Protein AF-A0A257TFW8-F1 (afdb_monomer_lite)

Secondary structure (DSSP, 8-state):
-HHHHTT---SEEEE--TT-EESS---HHHHHHHHHHHHHHT-SEEESS-TTPPSEE-TT-SSEEE--TT-TTSS--SSEEEEHHHHHHH--TT--HHHHHHHHHHHGGG--S-EEEE---TT-TT--S-SS-EE--SEETTEE-TTHHHHHHHTT-----TTSPBPPHHHHHHHHHHH-TTS-HHHHHHHHHHHHHHTT--

Structure (mmCIF, N/CA/C/O backbone):
data_AF-A0A257TFW8-F1
#
_entry.id   AF-A0A257TFW8-F1
#
loop_
_atom_site.group_PDB
_atom_site.id
_atom_site.type_symbol
_atom_site.label_atom_id
_atom_site.label_alt_id
_atom_site.label_comp_id
_atom_site.label_asym_id
_atom_site.label_entity_id
_atom_site.label_seq_id
_atom_site.pdbx_PDB_ins_code
_atom_site.Cartn_x
_atom_site.Cartn_y
_atom_site.Cartn_z
_atom_site.occupancy
_atom_site.B_iso_or_equiv
_atom_site.auth_seq_id
_atom_site.auth_comp_id
_atom_site.auth_asym_id
_atom_site.auth_atom_id
_atom_site.pdbx_PDB_model_num
ATOM 1 N N . MET A 1 1 ? -1.429 14.265 -3.301 1.00 86.12 1 MET A N 1
ATOM 2 C CA . MET A 1 1 ? -2.485 13.413 -2.705 1.00 86.12 1 MET A CA 1
ATOM 3 C C . MET A 1 1 ? -3.633 14.241 -2.134 1.00 86.12 1 MET A C 1
ATOM 5 O O . MET A 1 1 ? -4.723 14.109 -2.664 1.00 86.12 1 MET A O 1
ATOM 9 N N . LEU A 1 2 ? -3.415 15.148 -1.168 1.00 89.19 2 LEU A N 1
ATOM 10 C CA . LEU A 1 2 ? -4.492 15.968 -0.564 1.00 89.19 2 LEU A CA 1
ATOM 11 C C . LEU A 1 2 ? -5.396 16.692 -1.585 1.00 89.19 2 LEU A C 1
ATOM 13 O O . LEU A 1 2 ? -6.614 16.614 -1.480 1.00 89.19 2 LEU A O 1
ATOM 17 N N . THR A 1 3 ? -4.819 17.306 -2.624 1.00 90.75 3 THR A N 1
ATOM 18 C CA . THR A 1 3 ? -5.581 17.954 -3.713 1.00 90.75 3 THR A CA 1
ATOM 19 C C . THR A 1 3 ? -6.484 16.991 -4.492 1.00 90.75 3 THR A C 1
ATOM 21 O O . THR A 1 3 ? -7.511 17.402 -5.018 1.00 90.75 3 THR A O 1
ATOM 24 N N . ALA A 1 4 ? -6.100 15.718 -4.621 1.00 90.50 4 ALA A N 1
ATOM 25 C CA . ALA A 1 4 ? -6.935 14.721 -5.286 1.00 90.50 4 ALA A CA 1
ATOM 26 C C . ALA A 1 4 ? -8.097 14.297 -4.376 1.00 90.50 4 ALA A C 1
ATOM 28 O O . ALA A 1 4 ? -9.234 14.238 -4.832 1.00 90.50 4 ALA A O 1
ATOM 29 N N . LEU A 1 5 ? -7.829 14.090 -3.082 1.00 91.81 5 LEU A N 1
ATOM 30 C CA . LEU A 1 5 ? -8.851 13.711 -2.098 1.00 91.81 5 LEU A CA 1
ATOM 31 C C . LEU A 1 5 ? -9.932 14.785 -1.943 1.00 91.81 5 LEU A C 1
ATOM 33 O O . LEU A 1 5 ? -11.104 14.454 -1.823 1.00 91.81 5 LEU A O 1
ATOM 37 N N . SER A 1 6 ? -9.562 16.067 -2.025 1.00 90.69 6 SER A N 1
ATOM 38 C CA . SER A 1 6 ? -10.536 17.164 -1.983 1.00 90.69 6 SER A CA 1
ATOM 39 C C . SER A 1 6 ? -11.440 17.227 -3.220 1.00 90.69 6 SER A C 1
ATOM 41 O O . SER A 1 6 ? -12.507 17.826 -3.160 1.00 90.69 6 SER A O 1
ATOM 43 N N . LYS A 1 7 ? -11.005 16.662 -4.354 1.00 93.94 7 LYS A N 1
ATOM 44 C CA . LYS A 1 7 ? -11.772 16.645 -5.611 1.00 93.94 7 LYS A CA 1
ATOM 45 C C . LYS A 1 7 ? -12.681 15.424 -5.729 1.00 93.94 7 LYS A C 1
ATOM 47 O O . LYS A 1 7 ? -13.716 15.514 -6.378 1.00 93.94 7 LYS A O 1
ATOM 52 N N . TYR A 1 8 ? -12.297 14.306 -5.115 1.00 90.75 8 TYR A N 1
ATOM 53 C CA . TYR A 1 8 ? -13.000 13.027 -5.221 1.00 90.75 8 TYR A CA 1
ATOM 54 C C . TYR A 1 8 ? -13.357 12.493 -3.825 1.00 90.75 8 TYR A C 1
ATOM 56 O O . TYR A 1 8 ? -12.668 11.605 -3.313 1.00 90.75 8 TYR A O 1
ATOM 64 N N . PRO A 1 9 ? -14.411 13.036 -3.184 1.00 87.69 9 PRO A N 1
ATOM 65 C CA . PRO A 1 9 ? -14.788 12.698 -1.814 1.00 87.69 9 PRO A CA 1
ATOM 66 C C . PRO A 1 9 ? -15.555 11.368 -1.759 1.00 87.69 9 PRO A C 1
ATOM 68 O O . PRO A 1 9 ? -16.751 11.318 -1.480 1.00 87.69 9 PRO A O 1
ATOM 71 N N . HIS A 1 10 ? -14.865 10.268 -2.048 1.00 95.00 10 HIS A N 1
ATOM 72 C CA . HIS A 1 10 ? -15.397 8.919 -1.867 1.00 95.00 10 HIS A CA 1
ATOM 73 C C . HIS A 1 10 ? -15.004 8.374 -0.488 1.00 95.00 10 HIS A C 1
ATOM 75 O O . HIS A 1 10 ? -13.911 8.683 -0.012 1.00 95.00 10 HIS A O 1
ATOM 81 N N . PRO A 1 11 ? -15.836 7.535 0.158 1.00 94.94 11 PRO A N 1
ATOM 82 C CA . PRO A 1 11 ? -15.521 6.970 1.476 1.00 94.94 11 PRO A CA 1
ATOM 83 C C . PRO A 1 11 ? -14.293 6.052 1.444 1.00 94.94 11 PRO A C 1
ATOM 85 O O . PRO A 1 11 ? -13.563 5.944 2.431 1.00 94.94 11 PRO A O 1
ATOM 88 N N . PHE A 1 12 ? -14.053 5.425 0.290 1.00 96.62 12 PHE A N 1
ATOM 89 C CA . PHE A 1 12 ? -12.883 4.605 0.031 1.00 96.62 12 PHE A CA 1
ATOM 90 C C . PHE A 1 12 ? -12.138 5.105 -1.198 1.00 96.62 12 PHE A C 1
ATOM 92 O O . PHE A 1 12 ? -12.751 5.517 -2.184 1.00 96.62 12 PHE A O 1
ATOM 99 N N . LEU A 1 13 ? -10.816 5.001 -1.148 1.00 95.25 13 LEU A N 1
ATOM 100 C CA . LEU A 1 13 ? -9.923 5.252 -2.272 1.00 95.25 13 LEU A CA 1
ATOM 101 C C . LEU A 1 13 ? -9.133 3.986 -2.594 1.00 95.25 13 LEU A C 1
ATOM 103 O O . LEU A 1 13 ? -8.704 3.262 -1.695 1.00 95.25 13 LEU A O 1
ATOM 107 N N . LEU A 1 14 ? -8.902 3.749 -3.880 1.00 94.94 14 LEU A N 1
ATOM 108 C CA . LEU A 1 14 ? -7.891 2.809 -4.344 1.00 94.94 14 LEU A CA 1
ATOM 109 C C . LEU A 1 14 ? -6.604 3.592 -4.602 1.00 94.94 14 LEU A C 1
ATOM 111 O O . LEU A 1 14 ? -6.577 4.479 -5.452 1.00 94.94 14 LEU A O 1
ATOM 115 N N . TYR A 1 15 ? -5.543 3.255 -3.877 1.00 94.56 15 TYR A N 1
ATOM 116 C CA . TYR A 1 15 ? -4.211 3.793 -4.113 1.00 94.56 15 TYR A CA 1
ATOM 117 C C . TYR A 1 15 ? -3.368 2.780 -4.891 1.00 94.56 15 TYR A C 1
ATOM 119 O O . TYR A 1 15 ? -3.320 1.604 -4.526 1.00 94.56 15 TYR A O 1
ATOM 127 N N . MET A 1 16 ? -2.677 3.238 -5.936 1.00 93.56 16 MET A N 1
ATOM 128 C CA . MET A 1 16 ? -1.688 2.465 -6.691 1.00 93.56 16 MET A CA 1
ATOM 129 C C . MET A 1 16 ? -0.688 3.419 -7.357 1.00 93.56 16 MET A C 1
ATOM 131 O O . MET A 1 16 ? -1.052 4.534 -7.727 1.00 93.56 16 MET A O 1
ATOM 135 N N . GLN A 1 17 ? 0.566 2.991 -7.510 1.00 92.31 17 GLN A N 1
ATOM 136 C CA . GLN A 1 17 ? 1.582 3.765 -8.225 1.00 92.31 17 GLN A CA 1
ATOM 137 C C . GLN A 1 17 ? 1.503 3.514 -9.739 1.00 92.31 17 GLN A C 1
ATOM 139 O O . GLN A 1 17 ? 1.176 2.414 -10.178 1.00 92.31 17 GLN A O 1
ATOM 144 N N . GLU A 1 18 ? 1.829 4.525 -10.545 1.00 91.31 18 GLU A N 1
ATOM 145 C CA . GLU A 1 18 ? 1.766 4.445 -12.016 1.00 91.31 18 GLU A CA 1
ATOM 146 C C . GLU A 1 18 ? 2.778 3.457 -12.621 1.00 91.31 18 GLU A C 1
ATOM 148 O O . GLU A 1 18 ? 2.611 2.994 -13.747 1.00 91.31 18 GLU A O 1
ATOM 153 N N . ASP A 1 19 ? 3.827 3.110 -11.874 1.00 92.81 19 ASP A N 1
ATOM 154 C CA . ASP A 1 19 ? 4.859 2.150 -12.264 1.00 92.81 19 ASP A CA 1
ATOM 155 C C . ASP A 1 19 ? 4.582 0.724 -11.756 1.00 92.81 19 ASP A C 1
ATOM 157 O O . ASP A 1 19 ? 5.465 -0.138 -11.811 1.00 92.81 19 ASP A O 1
ATOM 161 N N . TYR A 1 20 ? 3.366 0.457 -11.260 1.00 92.94 20 TYR A N 1
ATOM 162 C CA . TYR A 1 20 ? 2.915 -0.876 -10.861 1.00 92.94 20 TYR A CA 1
ATOM 163 C C . TYR A 1 20 ? 2.099 -1.490 -11.991 1.00 92.94 20 TYR A C 1
ATOM 165 O O . TYR A 1 20 ? 0.895 -1.268 -12.122 1.00 92.94 20 TYR A O 1
ATOM 173 N N . PHE A 1 21 ? 2.763 -2.284 -12.827 1.00 92.94 21 PHE A N 1
ATOM 174 C CA . PHE A 1 21 ? 2.127 -2.840 -14.016 1.00 92.94 21 PHE A CA 1
ATOM 175 C C . PHE A 1 21 ? 1.391 -4.135 -13.689 1.00 92.94 21 PHE A C 1
ATOM 177 O O . PHE A 1 21 ? 2.010 -5.114 -13.270 1.00 92.94 21 PHE A O 1
ATOM 184 N N . LEU A 1 22 ? 0.076 -4.159 -13.895 1.00 92.19 22 LEU A N 1
ATOM 185 C CA . LEU A 1 22 ? -0.748 -5.347 -13.669 1.00 92.19 22 LEU A CA 1
ATOM 186 C C . LEU A 1 22 ? -0.262 -6.514 -14.535 1.00 92.19 22 LEU A C 1
ATOM 188 O O . LEU A 1 22 ? -0.104 -6.372 -15.744 1.00 92.19 22 LEU A O 1
ATOM 192 N N . LYS A 1 23 ? -0.042 -7.682 -13.922 1.00 89.75 23 LYS A N 1
ATOM 193 C CA . LYS A 1 23 ? 0.390 -8.894 -14.641 1.00 89.75 23 LYS A CA 1
ATOM 194 C C . LYS A 1 23 ? -0.765 -9.645 -15.301 1.00 89.75 23 LYS A C 1
ATOM 196 O O . LYS A 1 23 ? -0.530 -10.515 -16.134 1.00 89.75 23 LYS A O 1
ATOM 201 N N . ARG A 1 24 ? -1.993 -9.374 -14.855 1.00 88.12 24 ARG A N 1
ATOM 202 C CA . ARG A 1 24 ? -3.226 -10.063 -15.248 1.00 88.12 24 ARG A CA 1
ATOM 203 C C . ARG A 1 24 ? -4.452 -9.205 -14.912 1.00 88.12 24 ARG A C 1
ATOM 205 O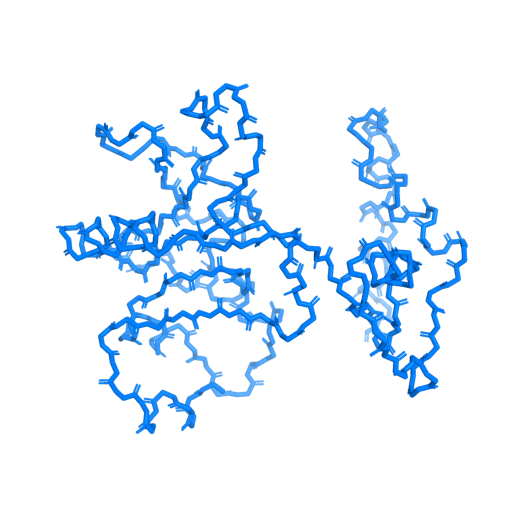 O . ARG A 1 24 ? -4.337 -8.311 -14.068 1.00 88.12 24 ARG A O 1
ATOM 212 N N . PRO A 1 25 ? -5.622 -9.493 -15.508 1.00 90.25 25 PRO A N 1
ATOM 213 C CA . PRO A 1 25 ? -6.875 -8.854 -15.124 1.00 90.25 25 PRO A CA 1
ATOM 214 C C . PRO A 1 25 ? -7.171 -9.004 -13.626 1.00 90.25 25 PRO A C 1
ATOM 216 O O . PRO A 1 25 ? -6.962 -10.067 -13.036 1.00 90.25 25 PRO A O 1
ATOM 219 N N . VAL A 1 26 ? -7.683 -7.934 -13.020 1.00 90.62 26 VAL A N 1
ATOM 220 C CA . VAL A 1 26 ? -8.095 -7.902 -11.612 1.00 90.62 26 VAL A CA 1
ATOM 221 C C . VAL A 1 26 ? -9.585 -8.221 -11.523 1.00 90.62 26 VAL A C 1
ATOM 223 O O . VAL A 1 26 ? -10.394 -7.677 -12.269 1.00 90.62 26 VAL A O 1
ATOM 226 N N . SER A 1 27 ? -9.965 -9.102 -10.598 1.00 89.56 27 SER A N 1
ATOM 227 C CA . SER A 1 27 ? -11.370 -9.463 -10.392 1.00 89.56 27 SER A CA 1
ATOM 228 C C . SER A 1 27 ? -12.100 -8.394 -9.579 1.00 89.56 27 SER A C 1
ATOM 230 O O . SER A 1 27 ? -11.861 -8.260 -8.377 1.00 89.56 27 SER A O 1
ATOM 232 N N . SER A 1 28 ? -13.050 -7.697 -10.207 1.00 91.75 28 SER A N 1
ATOM 233 C CA . SER A 1 28 ? -13.914 -6.717 -9.532 1.00 91.75 28 SER A CA 1
ATOM 234 C C . SER A 1 28 ? -14.702 -7.332 -8.373 1.00 91.75 28 SER A C 1
ATOM 236 O O . SER A 1 28 ? -14.845 -6.697 -7.337 1.00 91.75 28 SER A O 1
ATOM 238 N N . LEU A 1 29 ? -15.143 -8.591 -8.500 1.00 91.38 29 LEU A N 1
ATOM 239 C CA . LEU A 1 29 ? -15.843 -9.312 -7.428 1.00 91.38 29 LEU A CA 1
ATOM 240 C C . LEU A 1 29 ? -14.956 -9.508 -6.192 1.00 91.38 29 LEU A C 1
ATOM 242 O O . LEU A 1 29 ? -15.408 -9.306 -5.068 1.00 91.38 29 LEU A O 1
ATOM 246 N N . ARG A 1 30 ? -13.677 -9.864 -6.387 1.00 89.56 30 ARG A N 1
ATOM 247 C CA . ARG A 1 30 ? -12.721 -9.998 -5.274 1.00 89.56 30 ARG A CA 1
ATOM 248 C C . ARG A 1 30 ? -12.452 -8.647 -4.619 1.00 89.56 30 ARG A C 1
ATOM 250 O O . ARG A 1 30 ? -12.402 -8.581 -3.399 1.00 89.56 30 ARG A O 1
ATOM 257 N N . VAL A 1 31 ? -12.291 -7.587 -5.411 1.00 92.62 31 VAL A N 1
ATOM 258 C CA . VAL A 1 31 ? -12.098 -6.224 -4.889 1.00 92.62 31 VAL A CA 1
ATOM 259 C C . VAL A 1 31 ? -13.322 -5.774 -4.089 1.00 92.62 31 VAL A C 1
ATOM 261 O O . VAL A 1 31 ? -13.157 -5.290 -2.973 1.00 92.62 31 VAL A O 1
ATOM 264 N N . GLN A 1 32 ? -14.535 -6.006 -4.598 1.00 94.25 32 GLN A N 1
ATOM 265 C CA . GLN A 1 32 ? -15.775 -5.666 -3.899 1.00 94.25 32 GLN A CA 1
ATOM 266 C C . GLN A 1 32 ? -15.885 -6.390 -2.553 1.00 94.25 32 GLN A C 1
ATOM 268 O O . GLN A 1 32 ? -16.106 -5.743 -1.537 1.00 94.25 32 GLN A O 1
ATOM 273 N N . ALA A 1 33 ? -15.615 -7.698 -2.509 1.00 93.25 33 ALA A N 1
ATOM 274 C CA . ALA A 1 33 ? -15.644 -8.455 -1.258 1.00 93.25 33 ALA A CA 1
ATOM 275 C C . ALA A 1 33 ? -14.674 -7.894 -0.197 1.00 93.25 33 ALA A C 1
ATOM 277 O O . ALA A 1 33 ? -14.965 -7.926 0.996 1.00 93.25 33 ALA A O 1
ATOM 278 N N . LEU A 1 34 ? -13.520 -7.357 -0.610 1.00 94.19 34 LEU A N 1
ATOM 279 C CA . LEU A 1 34 ? -12.581 -6.702 0.306 1.00 94.19 34 LEU A CA 1
ATOM 280 C C . LEU A 1 34 ? -13.095 -5.346 0.800 1.00 94.19 34 LEU A C 1
ATOM 282 O O . LEU A 1 34 ? -12.891 -5.017 1.968 1.00 94.19 34 LEU A O 1
ATOM 286 N N . ILE A 1 35 ? -13.776 -4.579 -0.056 1.00 96.25 35 ILE A N 1
ATOM 287 C CA . ILE A 1 35 ? -14.445 -3.332 0.339 1.00 96.25 35 ILE A CA 1
ATOM 288 C C . ILE A 1 35 ? -15.532 -3.628 1.377 1.00 96.25 35 ILE A C 1
ATOM 290 O O . ILE A 1 35 ? -15.593 -2.944 2.397 1.00 96.25 35 ILE A O 1
ATOM 294 N N . ASP A 1 36 ? -16.323 -4.684 1.180 1.00 96.62 36 ASP A N 1
ATOM 295 C CA . ASP A 1 36 ? -17.373 -5.087 2.121 1.00 96.62 36 ASP A CA 1
ATOM 296 C C . ASP A 1 36 ? -16.781 -5.445 3.499 1.00 96.62 36 ASP A C 1
ATOM 298 O O . ASP A 1 36 ? -17.318 -5.059 4.541 1.00 96.62 36 ASP A O 1
ATOM 302 N N . VAL A 1 37 ? -15.619 -6.118 3.527 1.00 96.31 37 VAL A N 1
ATOM 303 C CA . VAL A 1 37 ? -14.863 -6.352 4.772 1.00 96.31 37 VAL A CA 1
ATOM 304 C C . VAL A 1 37 ? -14.423 -5.031 5.394 1.00 96.31 37 VAL A C 1
ATOM 306 O O . VAL A 1 37 ? -14.615 -4.836 6.592 1.00 96.31 37 VAL A O 1
ATOM 309 N N . MET A 1 38 ? -13.848 -4.110 4.617 1.00 97.56 38 MET A N 1
ATOM 310 C CA . MET A 1 38 ? -13.417 -2.815 5.149 1.00 97.56 38 MET A CA 1
ATOM 311 C C . MET A 1 38 ? -14.572 -2.022 5.759 1.00 97.56 38 MET A C 1
ATOM 313 O O . MET A 1 38 ? -14.399 -1.430 6.823 1.00 97.56 38 MET A O 1
ATOM 317 N N . GLN A 1 39 ? -15.744 -2.038 5.123 1.00 97.81 39 GLN A N 1
ATOM 318 C CA . GLN A 1 39 ? -16.956 -1.400 5.634 1.00 97.81 39 GLN A CA 1
ATOM 319 C C . GLN A 1 39 ? -17.412 -2.038 6.946 1.00 97.81 39 GLN A C 1
ATOM 321 O O . GLN A 1 39 ? -17.574 -1.343 7.951 1.00 97.81 39 GLN A O 1
ATOM 326 N N . LYS A 1 40 ? -17.567 -3.366 6.957 1.00 98.00 40 LYS A N 1
ATOM 327 C CA . LYS A 1 40 ? -18.014 -4.126 8.130 1.00 98.00 40 LYS A CA 1
ATOM 328 C C . LYS A 1 40 ? -17.081 -3.950 9.327 1.00 98.00 40 LYS A C 1
ATOM 330 O O . LYS A 1 40 ? -17.537 -3.811 10.458 1.00 98.00 40 LYS A O 1
ATOM 335 N N . GLU A 1 41 ? -15.779 -3.974 9.074 1.00 97.94 41 GLU A N 1
ATOM 336 C CA . GLU A 1 41 ? -14.742 -3.951 10.107 1.00 97.94 41 GLU A CA 1
ATOM 337 C C . GLU A 1 41 ? -14.251 -2.537 10.431 1.00 97.94 41 GLU A C 1
ATOM 339 O O . GLU A 1 41 ? -13.398 -2.374 11.303 1.00 97.94 41 GLU A O 1
ATOM 344 N N . ARG A 1 42 ? -14.788 -1.521 9.738 1.00 97.94 42 ARG A N 1
ATOM 345 C CA . ARG A 1 42 ? -14.368 -0.114 9.828 1.00 97.94 42 ARG A CA 1
ATOM 346 C C . ARG A 1 42 ? -12.848 0.030 9.709 1.00 97.94 42 ARG A C 1
ATOM 348 O O . ARG A 1 42 ? -12.202 0.703 10.508 1.00 97.94 42 ARG A O 1
ATOM 355 N N . ALA A 1 43 ? -12.273 -0.671 8.735 1.00 98.31 43 ALA A N 1
ATOM 356 C CA . ALA A 1 43 ? -10.830 -0.761 8.570 1.00 98.31 43 ALA A CA 1
ATOM 357 C C . ALA A 1 43 ? -10.221 0.539 8.041 1.00 98.31 43 ALA A C 1
ATOM 359 O O . ALA A 1 43 ? -10.773 1.180 7.147 1.00 98.31 43 ALA A O 1
ATOM 360 N N . ALA A 1 44 ? -9.032 0.871 8.550 1.00 98.25 44 ALA A N 1
ATOM 361 C CA . ALA A 1 44 ? -8.212 1.972 8.054 1.00 98.25 44 ALA A CA 1
ATOM 362 C C . ALA A 1 44 ? -7.834 1.747 6.589 1.00 98.25 44 ALA A C 1
ATOM 364 O O . ALA A 1 44 ? -7.948 2.635 5.744 1.00 98.25 44 ALA A O 1
ATOM 365 N N . CYS A 1 45 ? -7.375 0.531 6.300 1.00 97.88 45 CYS A N 1
ATOM 366 C CA . CYS A 1 45 ? -6.944 0.114 4.983 1.00 97.88 45 CYS A CA 1
ATOM 367 C C . CYS A 1 45 ? -6.979 -1.400 4.834 1.00 97.88 45 CYS A C 1
ATOM 369 O O . CYS A 1 45 ? -7.022 -2.143 5.819 1.00 97.88 45 CYS A O 1
ATOM 371 N N . LEU A 1 46 ? -6.913 -1.836 3.581 1.00 97.31 46 LEU A N 1
ATOM 372 C CA . LEU A 1 46 ? -6.684 -3.214 3.202 1.00 97.31 46 LEU A CA 1
ATOM 373 C C . LEU A 1 46 ? -5.682 -3.258 2.045 1.00 97.31 46 LEU A C 1
ATOM 375 O O . LEU A 1 46 ? -5.985 -2.856 0.919 1.00 97.31 46 LEU A O 1
ATOM 379 N N . MET A 1 47 ? -4.471 -3.740 2.330 1.00 95.19 47 MET A N 1
ATOM 380 C CA . MET A 1 47 ? -3.424 -3.908 1.318 1.00 95.19 47 MET A CA 1
ATOM 381 C C . MET A 1 47 ? -3.774 -5.060 0.378 1.00 95.19 47 MET A C 1
ATOM 383 O O . MET A 1 47 ? -4.019 -6.182 0.826 1.00 95.19 47 MET A O 1
ATOM 387 N N . LEU A 1 48 ? -3.769 -4.789 -0.927 1.00 93.50 48 LEU A N 1
ATOM 388 C CA . LEU A 1 48 ? -4.138 -5.744 -1.977 1.00 93.50 48 LEU A CA 1
ATOM 389 C C . LEU A 1 48 ? -2.972 -6.641 -2.402 1.00 93.50 48 LEU A C 1
ATOM 391 O O . LEU A 1 48 ? -3.184 -7.626 -3.114 1.00 93.50 48 LEU A O 1
ATOM 395 N N . TYR A 1 49 ? -1.763 -6.310 -1.942 1.00 89.19 49 TYR A N 1
ATOM 396 C CA . TYR A 1 49 ? -0.537 -7.066 -2.143 1.00 89.19 49 TYR A CA 1
ATOM 397 C C . TYR A 1 49 ? 0.232 -7.216 -0.817 1.00 89.19 49 TYR A C 1
ATOM 399 O O . TYR A 1 49 ? 0.488 -6.221 -0.139 1.00 89.19 49 TYR A O 1
ATOM 407 N N . PRO A 1 50 ? 0.628 -8.441 -0.424 1.00 88.06 50 PRO A N 1
ATOM 408 C CA . PRO A 1 50 ? 1.225 -8.712 0.883 1.00 88.06 50 PRO A CA 1
ATOM 409 C C . PRO A 1 50 ? 2.726 -8.379 0.917 1.00 88.06 50 PRO A C 1
ATOM 411 O O . PRO A 1 50 ? 3.571 -9.284 0.957 1.00 88.06 50 PRO A O 1
ATOM 414 N N . ALA A 1 51 ? 3.065 -7.086 0.890 1.00 84.88 51 ALA A N 1
ATOM 415 C CA . ALA A 1 51 ? 4.430 -6.577 1.056 1.00 84.88 51 ALA A CA 1
ATOM 416 C C . ALA A 1 51 ? 4.471 -5.213 1.798 1.00 84.88 51 ALA A C 1
ATOM 418 O O . ALA A 1 51 ? 4.501 -4.179 1.143 1.00 84.88 51 ALA A O 1
ATOM 419 N N . PRO A 1 52 ? 4.519 -5.192 3.144 1.00 80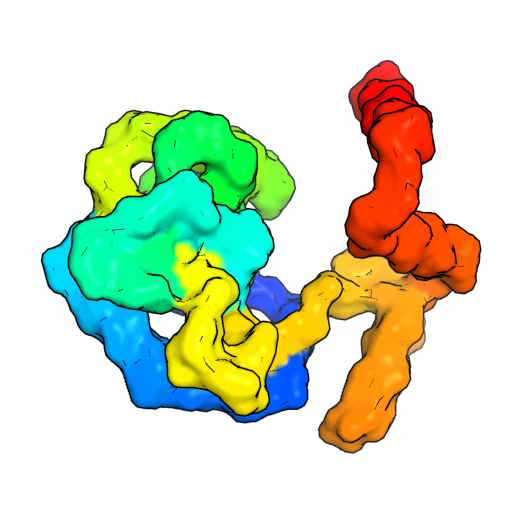.25 52 PRO A N 1
ATOM 420 C CA . PRO A 1 52 ? 4.530 -6.360 4.018 1.00 80.25 52 PRO A CA 1
ATOM 421 C C . PRO A 1 52 ? 3.161 -7.054 4.068 1.00 80.25 52 PRO A C 1
ATOM 423 O O . PRO A 1 52 ? 2.102 -6.439 3.959 1.00 80.25 52 PRO A O 1
ATOM 426 N N . GLY A 1 53 ? 3.189 -8.379 4.208 1.00 87.31 53 GLY A N 1
ATOM 427 C CA . GLY A 1 53 ? 1.986 -9.144 4.529 1.00 87.31 53 GLY A CA 1
ATOM 428 C C . GLY A 1 53 ? 1.555 -8.922 5.983 1.00 87.31 53 GLY A C 1
ATOM 429 O O . GLY A 1 53 ? 2.307 -8.342 6.772 1.00 87.31 53 GLY A O 1
ATOM 430 N N . PRO A 1 54 ? 0.367 -9.409 6.368 1.00 92.56 54 PRO A N 1
ATOM 431 C CA . PRO A 1 54 ? -0.076 -9.322 7.750 1.00 92.56 54 PRO A CA 1
ATOM 432 C C . PRO A 1 54 ? 0.819 -10.155 8.675 1.00 92.56 54 PRO A C 1
ATOM 434 O O . PRO A 1 54 ? 1.312 -11.217 8.296 1.00 92.56 54 PRO A O 1
ATOM 437 N N . ASN A 1 55 ? 0.995 -9.690 9.913 1.00 93.12 55 ASN A N 1
ATOM 438 C CA . ASN A 1 55 ? 1.777 -10.377 10.949 1.00 93.12 55 ASN A CA 1
ATOM 439 C C . ASN A 1 55 ? 0.911 -10.957 12.074 1.00 93.12 55 ASN A C 1
ATOM 441 O O . ASN A 1 55 ? 1.424 -11.468 13.069 1.00 93.12 55 ASN A O 1
ATOM 445 N N . SER A 1 56 ? -0.410 -10.890 11.925 1.00 93.06 56 SER A N 1
ATOM 446 C CA . SER A 1 56 ? -1.356 -11.544 12.818 1.00 93.06 56 SER A CA 1
ATOM 447 C C . SER A 1 56 ? -2.640 -11.914 12.089 1.00 93.06 56 SER A C 1
ATOM 449 O O . SER A 1 56 ? -3.022 -11.270 11.111 1.00 93.06 56 SER A O 1
ATOM 451 N N . ARG A 1 57 ? -3.314 -12.966 12.562 1.00 93.06 57 ARG A N 1
ATOM 452 C CA . ARG A 1 57 ? -4.658 -13.311 12.085 1.00 93.06 57 ARG A CA 1
ATOM 453 C C . ARG A 1 57 ? -5.639 -12.211 12.472 1.00 93.06 57 ARG A C 1
ATOM 455 O O . ARG A 1 57 ? -5.488 -11.602 13.530 1.00 93.06 57 ARG A O 1
ATOM 462 N N . TYR A 1 58 ? -6.654 -11.998 11.643 1.00 95.06 58 TYR A N 1
ATOM 463 C CA . TYR A 1 58 ? -7.719 -11.054 11.943 1.00 95.06 58 TYR A CA 1
ATOM 464 C C . TYR A 1 58 ? -9.067 -11.772 12.010 1.00 95.06 58 TYR A C 1
ATOM 466 O O . TYR A 1 58 ? -9.628 -12.173 10.991 1.00 95.06 58 TYR A O 1
ATOM 474 N N . LYS A 1 59 ? -9.587 -11.931 13.234 1.00 95.31 59 LYS A N 1
ATOM 475 C CA . LYS A 1 59 ? -10.868 -12.604 13.507 1.00 95.31 59 LYS A CA 1
ATOM 476 C C . LYS A 1 59 ? -10.937 -13.972 12.798 1.00 95.31 59 LYS A C 1
ATOM 478 O O . LYS A 1 59 ? -9.969 -14.729 12.833 1.00 95.31 59 LYS A O 1
ATOM 483 N N . ASN A 1 60 ? -12.064 -14.262 12.146 1.00 91.00 60 ASN A N 1
ATOM 484 C CA . ASN A 1 60 ? -12.312 -15.506 11.413 1.00 91.00 60 ASN A CA 1
ATOM 485 C C . ASN A 1 60 ? -12.029 -15.384 9.905 1.00 91.00 60 ASN A C 1
ATOM 487 O O . ASN A 1 60 ? -12.361 -16.292 9.144 1.00 91.00 60 ASN A O 1
ATOM 491 N N . TYR A 1 61 ? -11.434 -14.277 9.448 1.00 90.69 61 TYR A N 1
ATOM 492 C CA . TYR A 1 61 ? -11.079 -14.131 8.040 1.00 90.69 61 TYR A CA 1
ATOM 493 C C . TYR A 1 61 ? -9.863 -15.004 7.721 1.00 90.69 61 TYR A C 1
ATOM 495 O O . TYR A 1 61 ? -8.789 -14.838 8.294 1.00 90.69 61 TYR A O 1
ATOM 503 N N . ARG A 1 62 ? -10.025 -15.951 6.791 1.00 84.75 62 ARG A N 1
ATOM 504 C CA . ARG A 1 62 ? -8.954 -16.890 6.414 1.00 84.75 62 ARG A CA 1
ATOM 505 C C . ARG A 1 62 ? -7.840 -16.224 5.599 1.00 84.75 62 ARG A C 1
ATOM 507 O O . ARG A 1 62 ? -6.680 -16.587 5.755 1.00 84.75 62 ARG A O 1
ATOM 514 N N . ASP A 1 63 ? -8.205 -15.254 4.759 1.00 86.06 63 ASP A N 1
ATOM 515 C CA . ASP A 1 63 ? -7.310 -14.605 3.786 1.00 86.06 63 ASP A CA 1
ATOM 516 C C . ASP A 1 63 ? -6.963 -13.167 4.119 1.00 86.06 63 ASP A C 1
ATOM 518 O O . ASP A 1 63 ? -6.331 -12.477 3.324 1.00 86.06 63 ASP A O 1
ATOM 522 N N . ILE A 1 64 ? -7.383 -12.688 5.278 1.00 92.69 64 ILE A N 1
ATOM 523 C CA . ILE A 1 64 ? -7.140 -11.318 5.698 1.00 92.69 64 ILE A CA 1
ATOM 524 C C . ILE A 1 64 ? -6.518 -11.398 7.075 1.00 92.69 64 ILE A C 1
ATOM 526 O O . ILE A 1 64 ? -7.019 -12.072 7.973 1.00 92.69 64 ILE A O 1
ATOM 530 N N . GLY A 1 65 ? -5.387 -10.729 7.220 1.00 94.25 65 GLY A N 1
ATOM 531 C CA . GLY A 1 65 ? -4.732 -10.580 8.502 1.00 94.25 65 GLY A CA 1
ATOM 532 C C . GLY A 1 65 ? -4.577 -9.112 8.851 1.00 94.25 65 GLY A C 1
ATOM 533 O O . GLY A 1 65 ? -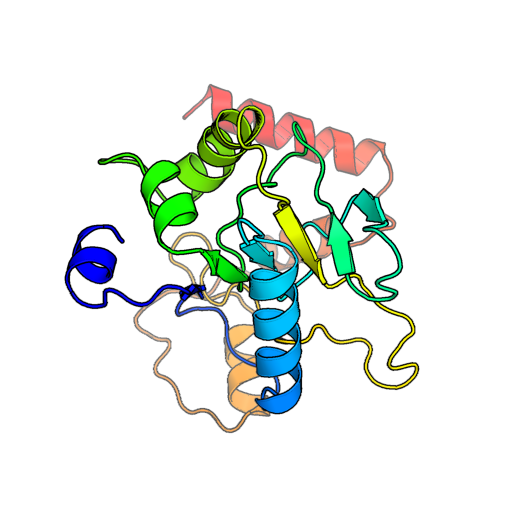4.778 -8.227 8.018 1.00 94.25 65 GLY A O 1
ATOM 534 N N . ALA A 1 66 ? -4.197 -8.867 10.096 1.00 96.38 66 ALA A N 1
ATOM 535 C CA . ALA A 1 66 ? -3.903 -7.537 10.586 1.00 96.38 66 ALA A CA 1
ATOM 536 C C . ALA A 1 66 ? -2.397 -7.278 10.564 1.00 96.38 66 ALA A C 1
ATOM 538 O O . ALA A 1 66 ? -1.584 -8.166 10.852 1.00 96.38 66 ALA A O 1
ATOM 539 N N . ILE A 1 67 ? -2.048 -6.031 10.268 1.00 96.00 67 ILE A N 1
ATOM 540 C CA . ILE A 1 67 ? -0.721 -5.476 10.490 1.00 96.00 67 ILE A CA 1
ATOM 541 C C . ILE A 1 67 ? -0.764 -4.727 11.826 1.00 96.00 67 ILE A C 1
ATOM 543 O O . ILE A 1 67 ? -1.421 -3.689 11.956 1.00 96.00 67 ILE A O 1
ATOM 547 N N . ARG A 1 68 ? -0.103 -5.284 12.847 1.00 95.69 68 ARG A N 1
ATOM 548 C CA . ARG A 1 68 ? -0.135 -4.754 14.221 1.00 95.69 68 ARG A CA 1
ATOM 549 C C . ARG A 1 68 ? 0.513 -3.367 14.334 1.00 95.69 68 ARG A C 1
ATOM 551 O O . ARG A 1 68 ? 1.484 -3.114 13.616 1.00 95.69 68 ARG A O 1
ATOM 558 N N . PRO A 1 69 ? 0.059 -2.506 15.265 1.00 95.62 69 PRO A N 1
ATOM 559 C CA . PRO A 1 69 ? 0.775 -1.283 15.629 1.00 95.62 69 PRO A CA 1
ATOM 560 C C . PRO A 1 69 ? 2.270 -1.522 15.871 1.00 95.62 69 PRO A C 1
ATOM 562 O O . PRO A 1 69 ? 2.662 -2.574 16.375 1.00 95.62 69 PRO A O 1
ATOM 565 N N . GLY A 1 70 ? 3.107 -0.570 15.454 1.00 91.81 70 GLY A N 1
ATOM 566 C CA . GLY A 1 70 ? 4.569 -0.664 15.562 1.00 91.81 70 GLY A CA 1
ATOM 567 C C . GLY A 1 70 ? 5.247 -1.550 14.508 1.00 91.81 70 GLY A C 1
ATOM 568 O O . GLY A 1 70 ? 6.473 -1.620 14.465 1.00 91.81 70 GLY A O 1
ATOM 569 N N . THR A 1 71 ? 4.488 -2.209 13.626 1.00 92.44 71 THR A N 1
ATOM 570 C CA . THR A 1 71 ? 5.076 -2.963 12.508 1.00 92.44 71 THR A CA 1
ATOM 571 C C . THR A 1 71 ? 5.670 -1.996 11.477 1.00 92.44 71 THR A C 1
ATOM 573 O O . THR A 1 71 ? 4.959 -1.089 11.035 1.00 92.44 71 THR A O 1
ATOM 576 N N . PRO A 1 72 ? 6.933 -2.178 11.043 1.00 90.38 72 PRO A N 1
ATOM 577 C CA . PRO A 1 72 ? 7.501 -1.385 9.956 1.00 90.38 72 PRO A CA 1
ATOM 578 C C . PRO A 1 72 ? 6.655 -1.490 8.685 1.00 90.38 72 PRO A C 1
ATOM 580 O O . PRO A 1 72 ? 6.239 -2.591 8.320 1.00 90.38 72 PRO A O 1
ATOM 583 N N . TYR A 1 73 ? 6.438 -0.362 8.004 1.00 91.12 73 TYR A N 1
ATOM 584 C CA . TYR A 1 73 ? 5.605 -0.274 6.797 1.00 91.12 73 TYR A CA 1
ATOM 585 C C . TYR A 1 73 ? 4.148 -0.729 7.016 1.00 91.12 73 TYR A C 1
ATOM 587 O O . TYR A 1 73 ? 3.515 -1.277 6.113 1.00 91.12 73 TYR A O 1
ATOM 595 N N . ARG A 1 74 ? 3.598 -0.514 8.223 1.00 95.19 74 ARG A N 1
ATOM 596 C CA . ARG A 1 74 ? 2.156 -0.670 8.492 1.00 95.19 74 ARG A CA 1
ATOM 597 C C . ARG A 1 74 ? 1.323 0.286 7.648 1.00 95.19 74 ARG A C 1
ATOM 599 O O . ARG A 1 74 ? 0.267 -0.100 7.154 1.00 95.19 74 ARG A O 1
ATOM 606 N N . VAL A 1 75 ? 1.818 1.507 7.473 1.00 95.81 75 VAL A N 1
ATOM 607 C CA . VAL A 1 75 ? 1.403 2.391 6.388 1.00 95.81 75 VAL A CA 1
ATOM 608 C C . VAL A 1 75 ? 2.345 2.135 5.227 1.00 95.81 75 VAL A C 1
ATOM 610 O O . VAL A 1 75 ? 3.553 2.319 5.353 1.00 95.81 75 VAL A O 1
ATOM 613 N N . SER A 1 76 ? 1.785 1.698 4.105 1.00 92.75 76 SER A N 1
ATOM 614 C CA . SER A 1 76 ? 2.533 1.507 2.872 1.00 92.75 76 SER A CA 1
ATOM 615 C C . SER A 1 76 ? 1.796 2.123 1.692 1.00 92.75 76 SER A C 1
ATOM 617 O O . SER A 1 76 ? 0.567 2.144 1.650 1.00 92.75 76 SER A O 1
ATOM 619 N N . LEU A 1 77 ? 2.570 2.593 0.721 1.00 92.19 77 LEU A N 1
ATOM 620 C CA . LEU A 1 77 ? 2.099 3.041 -0.583 1.00 92.19 77 LEU A CA 1
ATOM 621 C C . LEU A 1 77 ? 2.135 1.905 -1.621 1.00 92.19 77 LEU A C 1
ATOM 623 O O . LEU A 1 77 ? 2.183 2.151 -2.824 1.00 92.19 77 LEU A O 1
ATOM 627 N N . GLN A 1 78 ? 2.088 0.645 -1.174 1.00 92.31 78 GLN A N 1
ATOM 628 C CA . GLN A 1 78 ? 1.691 -0.463 -2.040 1.00 92.31 78 GLN A CA 1
ATOM 629 C C . GLN A 1 78 ? 0.232 -0.313 -2.512 1.00 92.31 78 GLN A C 1
ATOM 631 O O . GLN A 1 78 ? -0.522 0.528 -2.018 1.00 92.31 78 GLN A O 1
ATOM 636 N N . ALA A 1 79 ? -0.186 -1.156 -3.464 1.00 94.06 79 ALA A N 1
ATOM 637 C CA . ALA A 1 79 ? -1.579 -1.174 -3.895 1.00 94.06 79 ALA A CA 1
ATOM 638 C C . ALA A 1 79 ? -2.499 -1.519 -2.713 1.00 94.06 79 ALA A C 1
ATOM 640 O O . ALA A 1 79 ? -2.368 -2.579 -2.091 1.00 94.06 79 ALA A O 1
ATOM 641 N N . GLY A 1 80 ? -3.441 -0.631 -2.411 1.00 95.56 80 GLY A N 1
ATOM 642 C CA . GLY A 1 80 ? -4.275 -0.747 -1.222 1.00 95.56 80 GLY A CA 1
ATOM 643 C C . GLY A 1 80 ? -5.556 0.058 -1.333 1.00 95.56 80 GLY A C 1
ATOM 644 O O . GLY A 1 80 ? -5.591 1.115 -1.963 1.00 95.56 80 GLY A O 1
ATOM 645 N N . ILE A 1 81 ? -6.606 -0.450 -0.700 1.00 97.38 81 ILE A N 1
ATOM 646 C CA . ILE A 1 81 ? -7.848 0.290 -0.501 1.00 97.38 81 ILE A CA 1
ATOM 647 C C . ILE A 1 81 ? -7.748 0.973 0.857 1.00 97.38 81 ILE A C 1
ATOM 649 O O . ILE A 1 81 ? -7.343 0.345 1.836 1.00 97.38 81 ILE A O 1
ATOM 653 N N . TRP A 1 82 ? -8.104 2.248 0.926 1.00 97.69 82 TRP A N 1
ATOM 654 C CA . TRP A 1 82 ? -8.053 3.025 2.158 1.00 97.69 82 TRP A CA 1
ATOM 655 C C . TRP A 1 82 ? -9.402 3.645 2.466 1.00 97.69 82 TRP A C 1
ATOM 657 O O . TRP A 1 82 ? -10.095 4.099 1.559 1.00 97.69 82 TRP A O 1
ATOM 667 N N . ASN A 1 83 ? -9.743 3.709 3.751 1.00 97.75 83 ASN A N 1
ATOM 668 C CA . ASN A 1 83 ? -10.733 4.661 4.223 1.00 97.75 83 ASN A CA 1
ATOM 669 C C . ASN A 1 83 ? -10.167 6.077 4.024 1.00 97.75 83 ASN A C 1
ATOM 671 O O . ASN A 1 83 ? -9.059 6.384 4.477 1.00 97.75 83 ASN A O 1
ATOM 675 N N . THR A 1 84 ? -10.914 6.930 3.327 1.00 96.81 84 THR A N 1
ATOM 676 C CA . THR A 1 84 ? -10.427 8.246 2.896 1.00 96.81 84 THR A CA 1
ATOM 677 C C . THR A 1 84 ? -10.145 9.191 4.061 1.00 96.81 84 THR A C 1
ATOM 679 O O . THR A 1 84 ? -9.165 9.939 4.019 1.00 96.81 84 THR A O 1
ATOM 682 N N . GLU A 1 85 ? -10.944 9.143 5.126 1.00 96.19 85 GLU A N 1
ATOM 683 C CA . GLU A 1 85 ? -10.745 9.980 6.315 1.00 96.19 85 GLU A CA 1
ATOM 684 C C . GLU A 1 85 ? -9.474 9.571 7.063 1.00 96.19 85 GLU A C 1
ATOM 686 O O . GLU A 1 85 ? -8.640 10.416 7.400 1.00 96.19 85 GLU A O 1
ATOM 691 N N . VAL A 1 86 ? -9.279 8.264 7.257 1.00 96.94 86 VAL A N 1
ATOM 692 C CA . VAL A 1 86 ? -8.079 7.711 7.897 1.00 96.94 86 VAL A CA 1
ATOM 693 C C . VAL A 1 86 ? -6.829 8.016 7.072 1.00 96.94 86 VAL A C 1
ATOM 695 O O . VAL A 1 86 ? -5.833 8.488 7.620 1.00 96.94 86 VAL A O 1
ATOM 698 N N . PHE A 1 87 ? -6.882 7.826 5.751 1.00 96.31 87 PHE A N 1
ATOM 699 C CA . PHE A 1 87 ? -5.771 8.166 4.861 1.00 96.31 87 PHE A CA 1
ATOM 700 C C . PHE A 1 87 ? -5.429 9.659 4.919 1.00 96.31 87 PHE A C 1
ATOM 702 O O . PHE A 1 87 ? -4.259 10.023 5.006 1.00 96.31 87 PHE A O 1
ATOM 709 N N . THR A 1 88 ? -6.440 10.530 4.951 1.00 95.25 88 THR A N 1
ATOM 710 C CA . THR A 1 88 ? -6.243 11.983 5.068 1.00 95.25 88 THR A CA 1
ATOM 711 C C . THR A 1 88 ? -5.576 12.359 6.390 1.00 95.25 88 THR A C 1
ATOM 713 O O . THR A 1 88 ? -4.647 13.163 6.386 1.00 95.25 88 THR A O 1
ATOM 716 N N . ARG A 1 89 ? -5.981 11.741 7.510 1.00 94.94 89 ARG A N 1
ATOM 717 C CA . ARG A 1 89 ? -5.356 11.941 8.833 1.00 94.94 89 ARG A CA 1
ATOM 718 C C . ARG A 1 89 ? -3.890 11.501 8.874 1.00 94.94 89 ARG A C 1
ATOM 720 O O . ARG A 1 89 ? -3.114 12.049 9.653 1.00 94.94 89 ARG A O 1
ATOM 727 N N . LEU A 1 90 ? -3.507 10.516 8.059 1.00 95.12 90 LEU A N 1
ATOM 728 C CA . LEU A 1 90 ? -2.123 10.048 7.964 1.00 95.12 90 LEU A CA 1
ATOM 729 C C . LEU A 1 90 ? -1.230 10.973 7.133 1.00 95.12 90 LEU A C 1
ATOM 731 O O . LEU A 1 90 ? -0.023 10.978 7.362 1.00 95.12 90 LEU A O 1
ATOM 735 N N . LEU A 1 91 ? -1.784 11.735 6.188 1.00 93.88 91 LEU A N 1
ATOM 736 C CA . LEU A 1 91 ? -1.015 12.616 5.311 1.00 93.88 91 LEU A CA 1
ATOM 737 C C . LEU A 1 91 ? -0.541 13.873 6.047 1.00 93.88 91 LEU A C 1
ATOM 739 O O . LEU A 1 91 ? -1.342 14.604 6.631 1.00 93.88 91 LEU A O 1
ATOM 743 N N . LYS A 1 92 ? 0.748 14.205 5.923 1.00 93.38 92 LYS A N 1
ATOM 744 C CA . LYS A 1 92 ? 1.260 15.538 6.270 1.00 93.38 92 LYS A CA 1
ATOM 745 C C . LYS A 1 92 ? 1.712 16.286 5.024 1.00 93.38 92 LYS A C 1
ATOM 747 O O . LYS A 1 92 ? 2.299 15.734 4.095 1.00 93.38 92 LYS A O 1
ATOM 752 N N . LYS A 1 93 ? 1.429 17.588 4.997 1.00 92.12 93 LYS A N 1
ATOM 753 C CA . LYS A 1 93 ? 1.866 18.470 3.912 1.00 92.12 93 LYS A CA 1
ATOM 754 C C . LYS A 1 93 ? 3.397 18.510 3.874 1.00 92.12 93 LYS A C 1
ATOM 756 O O . LYS A 1 93 ? 4.020 18.784 4.892 1.00 92.12 93 LYS A O 1
ATOM 761 N N . GLY A 1 94 ? 3.969 18.288 2.693 1.00 90.94 94 GLY A N 1
ATOM 762 C CA . GLY A 1 94 ? 5.416 18.318 2.466 1.00 90.94 94 GLY A CA 1
ATOM 763 C C . GLY A 1 94 ? 6.103 16.952 2.523 1.00 90.94 94 GLY A C 1
ATOM 764 O O . GLY A 1 94 ? 7.208 16.848 2.003 1.00 90.94 94 GLY A O 1
ATOM 765 N N . GLU A 1 95 ? 5.448 15.914 3.056 1.00 93.06 95 GLU A N 1
ATOM 766 C CA . GLU A 1 95 ? 6.013 14.559 3.074 1.00 93.06 95 GLU A CA 1
ATOM 767 C C . GLU A 1 95 ? 6.106 13.955 1.669 1.00 93.06 95 GLU A C 1
ATOM 769 O O . GLU A 1 95 ? 5.185 14.030 0.845 1.00 93.06 95 GLU A O 1
ATOM 774 N N . ARG A 1 96 ? 7.231 13.293 1.422 1.00 90.88 96 ARG A N 1
ATOM 775 C CA . ARG A 1 96 ? 7.474 12.397 0.295 1.00 90.88 96 ARG A CA 1
ATOM 776 C C . ARG A 1 96 ? 6.877 11.023 0.588 1.00 90.88 96 ARG A C 1
ATOM 778 O O . ARG A 1 96 ? 6.601 10.670 1.729 1.00 90.88 96 ARG A O 1
ATOM 785 N N . GLY A 1 97 ? 6.745 10.194 -0.450 1.00 89.00 97 GLY A N 1
ATOM 786 C CA . GLY A 1 97 ? 6.168 8.853 -0.306 1.00 89.00 97 GLY A CA 1
ATOM 787 C C . GLY A 1 97 ? 6.875 7.984 0.743 1.00 89.00 97 GLY A C 1
ATOM 788 O O . GLY A 1 97 ? 6.213 7.393 1.584 1.00 89.00 97 GLY A O 1
ATOM 789 N N . ALA A 1 98 ? 8.211 7.964 0.751 1.00 88.38 98 ALA A N 1
ATOM 790 C CA . ALA A 1 98 ? 8.978 7.176 1.722 1.00 88.38 98 ALA A CA 1
ATOM 791 C C . ALA A 1 98 ? 8.831 7.687 3.169 1.00 88.38 98 ALA A C 1
ATOM 793 O O . ALA A 1 98 ? 8.763 6.886 4.099 1.00 88.38 98 ALA A O 1
ATOM 794 N N . GLU A 1 99 ? 8.752 9.008 3.353 1.00 93.12 99 GLU A N 1
ATOM 795 C CA . GLU A 1 99 ? 8.505 9.639 4.659 1.00 93.12 99 GLU A CA 1
ATOM 796 C C . GLU A 1 99 ? 7.100 9.281 5.147 1.00 93.12 99 GLU A C 1
ATOM 798 O O . GLU A 1 99 ? 6.932 8.839 6.275 1.00 93.12 99 GLU A O 1
ATOM 803 N N . MET A 1 100 ? 6.098 9.324 4.263 1.00 93.19 100 MET A N 1
ATOM 804 C CA . MET A 1 100 ? 4.746 8.871 4.583 1.00 93.19 100 MET A CA 1
ATOM 805 C C . MET A 1 100 ? 4.703 7.395 5.008 1.00 93.19 100 MET A C 1
ATOM 807 O O . MET A 1 100 ? 3.981 7.058 5.943 1.00 93.19 100 MET A O 1
ATOM 811 N N . GLU A 1 101 ? 5.447 6.499 4.357 1.00 93.56 101 GLU A N 1
ATOM 812 C CA . GLU A 1 101 ? 5.486 5.091 4.775 1.00 93.56 101 GLU A CA 1
ATOM 813 C C . GLU A 1 101 ? 6.141 4.920 6.154 1.00 93.56 101 GLU A C 1
ATOM 815 O O . GLU A 1 101 ? 5.633 4.174 6.996 1.00 93.56 101 GLU A O 1
ATOM 820 N N . HIS A 1 102 ? 7.246 5.624 6.414 1.00 93.19 102 HIS A N 1
ATOM 821 C CA . HIS A 1 102 ? 7.974 5.535 7.680 1.00 93.19 102 HIS A CA 1
ATOM 822 C C . HIS A 1 102 ? 7.237 6.244 8.825 1.00 93.19 102 HIS A C 1
ATOM 824 O O . HIS A 1 102 ? 6.812 5.607 9.794 1.00 93.19 102 HIS A O 1
ATOM 830 N N . ASP A 1 103 ? 7.025 7.549 8.688 1.00 94.06 103 ASP A N 1
ATOM 831 C CA . ASP A 1 103 ? 6.430 8.404 9.710 1.00 94.06 103 ASP A CA 1
ATOM 832 C C . ASP A 1 103 ? 4.927 8.151 9.835 1.00 94.06 103 ASP A C 1
ATOM 834 O O . ASP A 1 103 ? 4.376 8.184 10.936 1.00 94.06 103 ASP A O 1
ATOM 838 N N . GLY A 1 104 ? 4.243 7.822 8.735 1.00 94.50 104 GLY A N 1
ATOM 839 C CA . GLY A 1 104 ? 2.847 7.390 8.776 1.00 94.50 104 GLY A CA 1
ATOM 840 C C . GLY A 1 104 ? 2.678 6.073 9.526 1.00 94.50 104 GLY A C 1
ATOM 841 O O . GLY A 1 104 ? 1.711 5.925 10.273 1.00 94.50 104 GLY A O 1
ATOM 842 N N . SER A 1 105 ? 3.632 5.139 9.418 1.00 94.62 105 SER A N 1
ATOM 843 C CA . SER A 1 105 ? 3.605 3.913 10.226 1.00 94.62 105 SER A CA 1
ATOM 844 C C . SER A 1 105 ? 3.726 4.223 11.717 1.00 94.62 105 SER A C 1
ATOM 846 O O . SER A 1 105 ? 2.987 3.634 12.507 1.00 94.62 105 SER A O 1
ATOM 848 N N . ALA A 1 106 ? 4.583 5.174 12.103 1.00 93.88 106 ALA A N 1
ATOM 849 C CA . ALA A 1 106 ? 4.674 5.640 13.485 1.00 93.88 106 ALA A CA 1
ATOM 850 C C . ALA A 1 106 ? 3.365 6.309 13.946 1.00 93.88 106 ALA A C 1
ATOM 852 O O . ALA A 1 106 ? 2.807 5.916 14.966 1.00 93.88 106 ALA A O 1
ATOM 853 N N . ARG A 1 107 ? 2.804 7.231 13.150 1.00 94.88 107 ARG A N 1
ATOM 854 C CA . ARG A 1 107 ? 1.515 7.891 13.446 1.00 94.88 107 ARG A CA 1
ATOM 855 C C . ARG A 1 107 ? 0.348 6.918 13.555 1.00 94.88 107 ARG A C 1
ATOM 857 O O . ARG A 1 107 ? -0.571 7.148 14.331 1.00 94.88 107 ARG A O 1
ATOM 864 N N . SER A 1 108 ? 0.373 5.827 12.790 1.00 96.31 108 SER A N 1
ATOM 865 C CA . SER A 1 108 ? -0.692 4.822 12.816 1.00 96.31 108 SER A CA 1
ATOM 866 C C . SER A 1 108 ? -0.828 4.118 14.168 1.00 96.31 108 SER A C 1
ATOM 868 O O . SER A 1 108 ? -1.827 3.437 14.391 1.00 96.31 108 SER A O 1
ATOM 870 N N . TYR A 1 109 ? 0.170 4.223 15.054 1.00 94.62 109 TYR A N 1
ATOM 871 C CA . TYR A 1 109 ? 0.169 3.550 16.351 1.00 94.62 109 TYR A CA 1
ATOM 872 C C . TYR A 1 109 ? -1.078 3.886 17.178 1.00 94.62 109 TYR A C 1
ATOM 874 O O . TYR A 1 109 ? -1.675 2.984 17.761 1.00 94.62 109 TYR A O 1
ATOM 882 N N . ASP A 1 110 ? -1.524 5.141 17.111 1.00 92.25 110 ASP A N 1
ATOM 883 C CA . ASP A 1 110 ? -2.652 5.662 17.890 1.00 92.25 110 ASP A CA 1
ATOM 884 C C . ASP A 1 110 ? -4.018 5.472 17.202 1.00 92.25 110 ASP A C 1
ATOM 886 O O . ASP A 1 110 ? -5.047 5.928 17.700 1.00 92.25 110 ASP A O 1
ATOM 890 N N . PHE A 1 111 ? -4.055 4.810 16.042 1.00 96.69 111 PHE A N 1
ATOM 891 C CA . PHE A 1 111 ? -5.296 4.538 15.317 1.00 96.69 111 PHE A CA 1
ATOM 892 C C . PHE A 1 111 ? -5.949 3.264 15.856 1.00 96.69 111 PHE A C 1
ATOM 894 O O . PHE A 1 111 ? -5.323 2.200 15.911 1.00 96.69 111 PHE A O 1
ATOM 901 N N . SER A 1 112 ? -7.227 3.374 16.219 1.00 96.12 112 SER A N 1
ATOM 902 C CA . SER A 1 112 ? -8.043 2.249 16.684 1.00 96.12 112 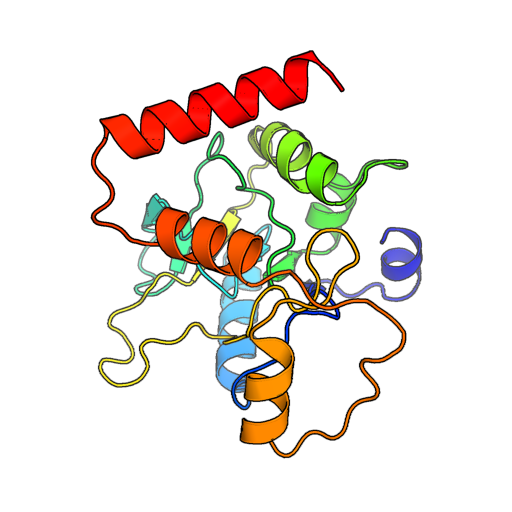SER A CA 1
ATOM 903 C C . SER A 1 112 ? -8.573 1.403 15.524 1.00 96.12 112 SER A C 1
ATOM 905 O O . SER A 1 112 ? -8.902 0.229 15.706 1.00 96.12 112 SER A O 1
ATOM 907 N N . GLU A 1 113 ? -8.628 1.979 14.324 1.00 98.25 113 GLU A N 1
ATOM 908 C CA . GLU A 1 113 ? -9.059 1.314 13.107 1.00 98.25 113 GLU A CA 1
ATOM 909 C C . GLU A 1 113 ? -8.067 0.197 12.718 1.00 98.25 113 GLU A C 1
ATOM 911 O O . GLU A 1 113 ? -6.843 0.382 12.760 1.00 98.25 113 GLU A O 1
ATOM 916 N N . PRO A 1 114 ? -8.550 -0.989 12.310 1.00 97.88 114 PRO A N 1
ATOM 917 C CA . PRO A 1 114 ? -7.667 -2.080 11.935 1.00 97.88 114 PRO A CA 1
ATOM 918 C C . PRO A 1 114 ? -6.970 -1.788 10.602 1.00 97.88 114 PRO A C 1
ATOM 920 O O . PRO A 1 114 ? -7.593 -1.376 9.624 1.00 97.88 114 PRO A O 1
ATOM 923 N N . PHE A 1 115 ? -5.667 -2.064 10.559 1.00 98.00 115 PHE A N 1
ATOM 924 C CA . PHE A 1 115 ? -4.863 -2.047 9.337 1.00 98.00 115 PHE A CA 1
ATOM 925 C C . PHE A 1 115 ? -4.784 -3.473 8.822 1.00 98.00 115 PHE A C 1
ATOM 927 O O . PHE A 1 115 ? -4.188 -4.337 9.473 1.00 98.00 115 PHE A O 1
ATOM 934 N N . LEU A 1 116 ? -5.432 -3.731 7.691 1.00 97.12 116 LEU A N 1
ATOM 935 C CA . LEU A 1 116 ? -5.593 -5.068 7.147 1.00 97.12 116 LEU A CA 1
ATOM 936 C C . LEU A 1 116 ? -4.715 -5.263 5.914 1.00 97.12 116 LEU A C 1
ATOM 938 O O . LEU A 1 116 ? -4.315 -4.329 5.221 1.00 97.12 116 LEU A O 1
ATOM 942 N N . SER A 1 117 ? -4.412 -6.518 5.628 1.00 94.88 117 SER A N 1
ATOM 943 C CA . SER A 1 117 ? -3.704 -6.916 4.421 1.00 94.88 117 SER A CA 1
ATOM 944 C C . SER A 1 117 ? -4.205 -8.281 3.998 1.00 94.88 117 SER A C 1
ATOM 946 O O . SER A 1 117 ? -4.503 -9.134 4.847 1.00 94.88 117 SER A O 1
ATOM 948 N N . VAL A 1 118 ? -4.304 -8.493 2.687 1.00 92.00 118 VAL A N 1
ATOM 949 C CA . VAL A 1 118 ? -4.496 -9.846 2.176 1.00 92.00 118 VAL A CA 1
ATOM 950 C C . VAL A 1 118 ? -3.339 -10.706 2.674 1.00 92.00 118 VAL A C 1
ATOM 952 O O . VAL A 1 118 ? -2.171 -10.328 2.629 1.00 92.00 118 VAL A O 1
ATOM 955 N N . SER A 1 119 ? -3.649 -11.879 3.194 1.00 84.88 119 SER A N 1
ATOM 956 C CA . SER A 1 119 ? -2.637 -12.878 3.492 1.00 84.88 119 SER A CA 1
ATOM 957 C C . SER A 1 119 ? -2.187 -13.514 2.182 1.00 84.88 119 SER A C 1
ATOM 959 O O . SER A 1 119 ? -2.949 -13.594 1.216 1.00 84.88 119 SER A O 1
ATOM 961 N N . ARG A 1 120 ? -0.954 -14.029 2.139 1.00 69.44 120 ARG A N 1
ATOM 962 C CA . ARG A 1 120 ? -0.595 -15.027 1.122 1.00 69.44 120 ARG A CA 1
ATOM 963 C C . ARG A 1 120 ? -1.392 -16.291 1.448 1.00 69.44 120 ARG A C 1
ATOM 965 O O . ARG A 1 120 ? -0.974 -17.100 2.268 1.00 69.44 120 ARG A O 1
ATOM 972 N N . GLY A 1 121 ? -2.610 -16.350 0.922 1.00 56.84 121 GLY A N 1
ATOM 973 C CA . GLY A 1 121 ? -3.633 -17.306 1.305 1.00 56.84 121 GLY A CA 1
ATOM 974 C C . GLY A 1 121 ? -3.601 -18.564 0.450 1.00 56.84 121 GLY A C 1
ATOM 975 O O . GLY A 1 121 ? -3.588 -18.519 -0.774 1.00 56.84 121 GLY A O 1
ATOM 976 N N . VAL A 1 122 ? -3.697 -19.689 1.144 1.00 41.44 122 VAL A N 1
ATOM 977 C CA . VAL A 1 122 ? -3.954 -21.054 0.667 1.00 41.44 122 VAL A CA 1
ATOM 978 C C . VAL A 1 122 ? -5.306 -21.175 -0.084 1.00 41.44 122 VAL A C 1
ATOM 980 O O . VAL A 1 122 ? -5.636 -22.236 -0.595 1.00 41.44 122 VAL A O 1
ATOM 983 N N . PHE A 1 123 ? -6.107 -20.103 -0.183 1.00 41.38 123 PHE A N 1
ATOM 984 C CA . PHE A 1 123 ? -7.452 -20.085 -0.785 1.00 41.38 123 PHE A CA 1
ATOM 985 C C . PHE A 1 123 ? -7.495 -20.202 -2.308 1.00 41.38 123 PHE A C 1
ATOM 987 O O . PHE A 1 123 ? -8.541 -20.536 -2.856 1.00 41.38 123 PHE A O 1
ATOM 994 N N . PHE A 1 124 ? -6.373 -20.008 -2.986 1.00 42.09 124 PHE A N 1
ATOM 995 C CA . PHE A 1 124 ? -6.233 -20.505 -4.338 1.00 42.09 124 PHE A CA 1
ATOM 996 C C . PHE A 1 124 ? -5.001 -21.398 -4.382 1.00 42.09 124 PHE A C 1
ATOM 998 O O . PHE A 1 124 ? -3.908 -20.919 -4.685 1.00 42.09 124 PHE A O 1
ATOM 1005 N N . PRO A 1 125 ? -5.144 -22.709 -4.128 1.00 37.78 125 PRO A N 1
ATOM 1006 C CA . PRO A 1 125 ? -4.036 -23.637 -4.342 1.00 37.78 125 PRO A CA 1
ATOM 1007 C C . PRO A 1 125 ? -3.491 -23.570 -5.788 1.00 37.78 125 PRO A C 1
ATOM 1009 O O . PRO A 1 125 ? -2.365 -23.993 -6.032 1.00 37.78 125 PRO A O 1
ATOM 1012 N N . TYR A 1 126 ? -4.245 -22.949 -6.711 1.00 37.75 126 TYR A N 1
ATOM 1013 C CA . TYR A 1 126 ? -3.865 -22.645 -8.092 1.00 37.75 126 TYR A CA 1
ATOM 1014 C C . TYR A 1 126 ? -3.479 -21.174 -8.384 1.00 37.75 126 TYR A C 1
ATOM 1016 O O . TYR A 1 126 ? -2.878 -20.919 -9.422 1.00 37.75 126 TYR A O 1
ATOM 1024 N N . ASP A 1 127 ? -3.765 -20.203 -7.503 1.00 43.56 127 ASP A N 1
ATOM 1025 C CA . ASP A 1 127 ? -3.455 -18.769 -7.694 1.00 43.56 127 ASP A CA 1
ATOM 1026 C C . ASP A 1 127 ? -2.538 -18.304 -6.551 1.00 43.56 127 ASP A C 1
ATOM 1028 O O . ASP A 1 127 ? -2.959 -17.789 -5.518 1.00 43.56 127 ASP A O 1
ATOM 1032 N N . LYS A 1 128 ? -1.229 -18.504 -6.756 1.00 51.59 128 LYS A N 1
ATOM 103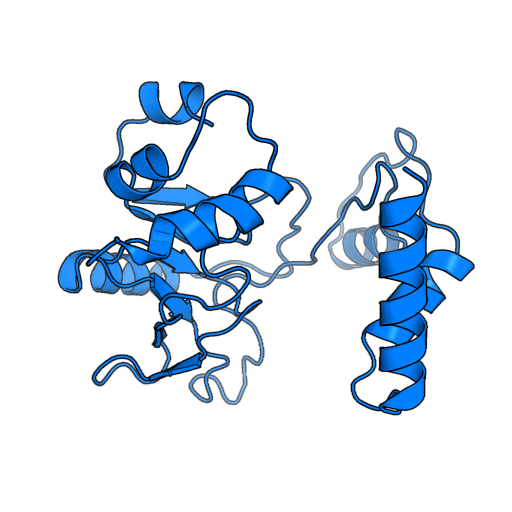3 C CA . LYS A 1 128 ? -0.146 -18.004 -5.890 1.00 51.59 128 LYS A CA 1
ATOM 1034 C C . LYS A 1 128 ? -0.052 -16.470 -5.859 1.00 51.59 128 LYS A C 1
ATOM 1036 O O . LYS A 1 128 ? 0.891 -15.939 -5.270 1.00 51.59 128 LYS A O 1
ATOM 1041 N N . SER A 1 129 ? -0.959 -15.751 -6.515 1.00 54.66 129 SER A N 1
ATOM 1042 C CA . SER A 1 129 ? -0.841 -14.319 -6.732 1.00 54.66 129 SER A CA 1
ATOM 1043 C C . SER A 1 129 ? -1.892 -13.519 -5.962 1.00 54.66 129 SER A C 1
ATOM 1045 O O . SER A 1 129 ? -3.054 -13.897 -5.810 1.00 54.66 129 SER A O 1
ATOM 1047 N N . ALA A 1 130 ? -1.433 -12.387 -5.433 1.00 68.25 130 ALA A N 1
ATOM 1048 C CA . ALA A 1 130 ? -2.228 -11.427 -4.683 1.00 68.25 130 ALA A CA 1
ATOM 1049 C C . ALA A 1 130 ? -3.474 -10.970 -5.463 1.00 68.25 130 ALA A C 1
ATOM 1051 O O . ALA A 1 130 ? -3.511 -11.082 -6.688 1.00 68.25 130 ALA A O 1
ATOM 1052 N N . VAL A 1 131 ? -4.483 -10.434 -4.762 1.00 82.06 131 VAL A N 1
ATOM 1053 C CA . VAL A 1 131 ? -5.747 -9.966 -5.376 1.00 82.06 131 VAL A CA 1
ATOM 1054 C C . VAL A 1 131 ? -5.480 -8.983 -6.513 1.00 82.06 131 VAL A C 1
ATOM 1056 O O . VAL A 1 131 ? -6.127 -9.062 -7.555 1.00 82.06 131 VAL A O 1
ATOM 1059 N N . VAL A 1 132 ? -4.474 -8.128 -6.335 1.00 87.69 132 VAL A N 1
ATOM 1060 C CA . VAL A 1 132 ? -3.872 -7.345 -7.411 1.00 87.69 132 VAL A CA 1
ATOM 1061 C C . VAL A 1 132 ? -2.438 -7.829 -7.580 1.00 87.69 132 VAL A C 1
ATOM 1063 O O . VAL A 1 132 ? -1.593 -7.612 -6.712 1.00 87.69 132 VAL A O 1
ATOM 1066 N N . ASP A 1 133 ? -2.169 -8.519 -8.686 1.00 87.06 133 ASP A N 1
ATOM 1067 C CA . ASP A 1 133 ? -0.822 -8.962 -9.036 1.00 87.06 133 ASP A CA 1
ATOM 1068 C C . ASP A 1 133 ? -0.194 -7.990 -10.022 1.00 87.06 133 ASP A C 1
ATOM 1070 O O . ASP A 1 133 ? -0.690 -7.799 -11.134 1.00 87.06 133 ASP A O 1
ATOM 1074 N N . TYR A 1 134 ? 0.915 -7.394 -9.609 1.00 89.62 134 TYR A N 1
ATOM 1075 C CA . TYR A 1 134 ? 1.629 -6.411 -10.397 1.00 89.62 134 TYR A CA 1
ATOM 1076 C C . TYR A 1 134 ? 3.133 -6.660 -10.378 1.00 89.62 134 TYR A C 1
ATOM 1078 O O . TYR A 1 134 ? 3.709 -7.282 -9.480 1.00 89.62 134 TYR A O 1
ATOM 1086 N N . PHE A 1 135 ? 3.780 -6.203 -11.437 1.00 88.44 135 PHE A N 1
ATOM 1087 C CA . PHE A 1 135 ? 5.207 -5.981 -11.489 1.00 88.44 135 PHE A CA 1
ATOM 1088 C C . PHE A 1 135 ? 5.500 -4.684 -10.735 1.00 88.44 135 PHE A C 1
ATOM 1090 O O . PHE A 1 135 ? 5.090 -3.617 -11.188 1.00 88.44 135 PHE A O 1
ATOM 1097 N N . SER A 1 136 ? 6.192 -4.773 -9.597 1.00 84.88 136 SER A N 1
ATOM 1098 C CA . SER A 1 136 ? 6.699 -3.603 -8.881 1.00 84.88 136 SER A CA 1
ATOM 1099 C C . SER A 1 136 ? 8.216 -3.641 -8.709 1.00 84.88 136 SER A C 1
ATOM 1101 O O . SER A 1 136 ? 8.802 -4.702 -8.504 1.00 84.88 136 SER A O 1
ATOM 1103 N N . THR A 1 137 ? 8.899 -2.502 -8.750 1.00 87.81 137 THR A N 1
ATOM 1104 C CA . THR A 1 137 ? 8.479 -1.250 -9.407 1.00 87.81 137 THR A CA 1
ATOM 1105 C C . THR A 1 137 ? 9.006 -1.240 -10.849 1.00 87.81 137 THR A C 1
ATOM 1107 O O . THR A 1 137 ? 10.074 -1.788 -11.134 1.00 87.81 137 THR A O 1
ATOM 1110 N N . GLY A 1 138 ? 8.267 -0.623 -11.773 1.00 90.06 138 GLY A N 1
ATOM 1111 C CA . GLY A 1 138 ? 8.765 -0.282 -13.100 1.00 90.06 138 GLY A CA 1
ATOM 1112 C C . GLY A 1 138 ? 9.913 0.733 -13.084 1.00 90.06 138 GLY A C 1
ATOM 1113 O O . GLY A 1 138 ? 10.774 0.674 -13.964 1.00 90.06 138 GLY A O 1
ATOM 1114 N N . ILE A 1 139 ? 9.972 1.633 -12.097 1.00 91.19 139 ILE A N 1
ATOM 1115 C CA . ILE A 1 139 ? 10.975 2.700 -12.009 1.00 91.19 139 ILE A CA 1
ATOM 1116 C C . ILE A 1 139 ? 11.672 2.675 -10.647 1.00 91.19 139 ILE A C 1
ATOM 1118 O O . ILE A 1 139 ? 11.071 2.902 -9.603 1.00 91.19 139 ILE A O 1
ATOM 1122 N N . THR A 1 140 ? 12.995 2.527 -10.663 1.00 87.25 140 THR A N 1
ATOM 1123 C CA . THR A 1 140 ? 13.828 2.599 -9.458 1.00 87.25 140 THR A CA 1
ATOM 1124 C C . THR A 1 140 ? 14.838 3.726 -9.608 1.00 87.25 140 THR A C 1
ATOM 1126 O O . THR A 1 140 ? 15.635 3.734 -10.545 1.00 87.25 140 THR A O 1
ATOM 1129 N N . LYS A 1 141 ? 14.822 4.697 -8.684 1.00 86.88 141 LYS A N 1
ATOM 1130 C CA . LYS A 1 141 ? 15.774 5.830 -8.658 1.00 86.88 141 LYS A CA 1
ATOM 1131 C C . LYS A 1 141 ? 15.892 6.556 -10.012 1.00 86.88 141 LYS A C 1
ATOM 1133 O O . LYS A 1 141 ? 16.989 6.837 -10.488 1.00 86.88 141 LYS A O 1
ATOM 1138 N N . GLY A 1 142 ? 14.748 6.808 -10.653 1.00 89.62 142 GLY A N 1
ATOM 1139 C CA . GLY A 1 142 ? 14.665 7.502 -11.945 1.00 89.62 142 GLY A CA 1
ATOM 1140 C C . GLY A 1 142 ? 15.047 6.659 -13.167 1.00 89.62 142 GLY A C 1
ATOM 1141 O O . GLY A 1 142 ? 15.129 7.198 -14.268 1.00 89.62 142 GLY A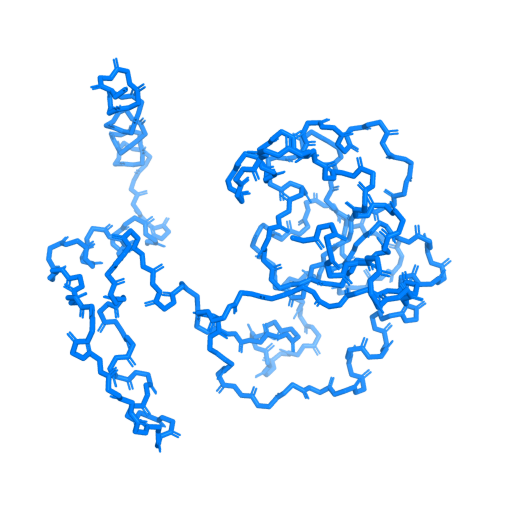 O 1
ATOM 1142 N N . ARG A 1 143 ? 15.276 5.351 -13.001 1.00 92.25 143 ARG A N 1
ATOM 1143 C CA . ARG A 1 143 ? 15.665 4.428 -14.076 1.00 92.25 143 ARG A CA 1
ATOM 1144 C C . ARG A 1 143 ? 14.607 3.362 -14.292 1.00 92.25 143 ARG A C 1
ATOM 1146 O O . ARG A 1 143 ? 13.991 2.914 -13.330 1.00 92.25 143 ARG A O 1
ATOM 1153 N N . TRP A 1 144 ? 14.440 2.911 -15.532 1.00 92.56 144 TRP A N 1
ATOM 1154 C CA . TRP A 1 144 ? 13.619 1.735 -15.808 1.00 92.56 144 TRP A CA 1
ATOM 1155 C C . TRP A 1 144 ? 14.234 0.506 -15.153 1.00 92.56 144 TRP A C 1
ATOM 1157 O O . TRP A 1 144 ? 15.413 0.208 -15.364 1.00 92.56 144 TRP A O 1
ATOM 1167 N N . HIS A 1 145 ? 13.423 -0.240 -14.414 1.00 91.06 145 HIS A N 1
ATOM 1168 C CA . HIS A 1 145 ? 13.827 -1.540 -13.914 1.00 91.06 145 HIS A CA 1
ATOM 1169 C C . HIS A 1 145 ? 14.145 -2.467 -15.097 1.00 91.06 145 HIS A C 1
ATOM 1171 O O . HIS A 1 145 ? 13.395 -2.539 -16.075 1.00 91.06 145 HIS A O 1
ATOM 1177 N N . GLY A 1 146 ? 15.254 -3.210 -15.016 1.00 85.94 146 GLY A N 1
ATOM 1178 C CA . GLY A 1 146 ? 15.771 -4.000 -16.147 1.00 85.94 146 GLY A CA 1
ATOM 1179 C C . GLY A 1 146 ? 14.775 -5.020 -16.722 1.00 85.94 146 GLY A C 1
ATOM 1180 O O . GLY A 1 146 ? 14.816 -5.346 -17.906 1.00 85.94 146 GLY A O 1
ATOM 1181 N N . GLY A 1 147 ? 13.835 -5.487 -15.897 1.00 87.94 147 GLY A N 1
ATOM 1182 C CA . GLY A 1 147 ? 12.771 -6.410 -16.301 1.00 87.94 147 GLY A CA 1
ATOM 1183 C C . GLY A 1 147 ? 11.613 -5.799 -17.104 1.00 87.94 147 GLY A C 1
ATOM 1184 O O . GLY A 1 147 ? 10.858 -6.564 -17.699 1.00 87.94 147 GLY A O 1
ATOM 1185 N N . VAL A 1 148 ? 11.462 -4.468 -17.159 1.00 91.56 148 VAL A N 1
ATOM 1186 C CA . VAL A 1 148 ? 10.280 -3.810 -17.764 1.00 91.56 148 VAL A CA 1
ATOM 1187 C C . VAL A 1 148 ? 10.150 -4.121 -19.251 1.00 91.56 148 VAL A C 1
ATOM 1189 O O . VAL A 1 148 ? 9.069 -4.480 -19.702 1.00 91.56 148 VAL A O 1
ATOM 1192 N N . ARG A 1 149 ? 11.256 -4.078 -20.007 1.00 88.94 149 ARG A N 1
ATOM 1193 C CA . ARG A 1 149 ? 11.260 -4.406 -21.446 1.00 88.94 149 ARG A CA 1
ATOM 1194 C C . ARG A 1 149 ? 10.702 -5.796 -21.722 1.00 88.94 149 ARG A C 1
ATOM 1196 O O . ARG A 1 149 ? 9.843 -5.968 -22.578 1.00 88.94 149 ARG A O 1
ATOM 1203 N N . ARG A 1 150 ? 11.189 -6.784 -20.968 1.00 89.50 150 ARG A N 1
ATOM 1204 C CA . ARG A 1 150 ? 10.739 -8.172 -21.090 1.00 89.50 150 ARG A CA 1
ATOM 1205 C C . ARG A 1 150 ? 9.279 -8.313 -20.676 1.00 89.50 150 ARG A C 1
ATOM 1207 O O . ARG A 1 150 ? 8.544 -9.049 -21.322 1.00 89.50 150 ARG A O 1
ATOM 1214 N N . PHE A 1 151 ? 8.878 -7.626 -19.609 1.00 91.44 151 PHE A N 1
ATOM 1215 C CA . PHE A 1 151 ? 7.502 -7.639 -19.135 1.00 91.44 151 PHE A CA 1
ATOM 1216 C C . PHE A 1 151 ? 6.542 -7.069 -20.191 1.00 91.44 151 PHE A C 1
ATOM 1218 O O . PHE A 1 151 ? 5.595 -7.750 -20.562 1.00 91.44 151 PHE A O 1
ATOM 1225 N N . PHE A 1 152 ? 6.825 -5.889 -20.747 1.00 93.19 152 PHE A N 1
ATOM 1226 C CA . PHE A 1 152 ? 6.002 -5.280 -21.796 1.00 93.19 152 PHE A CA 1
ATOM 1227 C C . PHE A 1 152 ? 5.937 -6.123 -23.065 1.00 93.19 152 PHE A C 1
ATOM 1229 O O . PHE A 1 152 ? 4.841 -6.367 -23.559 1.00 93.19 152 PHE A O 1
ATOM 1236 N N . ALA A 1 153 ? 7.067 -6.660 -23.533 1.00 90.69 153 ALA A N 1
ATOM 1237 C CA . ALA A 1 153 ? 7.077 -7.562 -24.682 1.00 90.69 153 ALA A CA 1
ATOM 1238 C C . ALA A 1 153 ? 6.194 -8.802 -24.452 1.00 90.69 153 ALA A C 1
ATOM 1240 O O . ALA A 1 153 ? 5.416 -9.175 -25.324 1.00 90.69 153 ALA A O 1
ATOM 1241 N N . ALA A 1 154 ? 6.260 -9.405 -23.259 1.00 90.75 154 ALA A N 1
ATOM 1242 C CA . ALA A 1 154 ? 5.429 -10.556 -22.902 1.00 90.75 154 ALA A CA 1
ATOM 1243 C C . ALA A 1 154 ? 3.929 -10.223 -22.798 1.00 90.75 154 ALA A C 1
ATOM 1245 O O . ALA A 1 154 ? 3.104 -11.118 -22.944 1.00 90.75 154 ALA A O 1
ATOM 1246 N N . GLN A 1 155 ? 3.579 -8.960 -22.543 1.00 91.06 155 GLN A N 1
ATOM 1247 C CA . GLN A 1 155 ? 2.197 -8.475 -22.465 1.00 91.06 155 GLN A CA 1
ATOM 1248 C C . GLN A 1 155 ? 1.705 -7.849 -23.783 1.00 91.06 155 GLN A C 1
ATOM 1250 O O . GLN A 1 155 ? 0.587 -7.347 -23.834 1.00 91.06 155 GLN A O 1
ATOM 1255 N N . GLY A 1 156 ? 2.526 -7.835 -24.841 1.00 91.94 156 GLY A N 1
ATOM 1256 C CA . GLY A 1 156 ? 2.184 -7.181 -26.110 1.00 91.94 156 GLY A CA 1
ATOM 1257 C C . GLY A 1 156 ? 2.084 -5.653 -26.020 1.00 91.94 156 GLY A C 1
ATOM 1258 O O . GLY A 1 156 ? 1.419 -5.029 -26.842 1.00 91.94 156 GLY A O 1
ATOM 1259 N N . VAL A 1 157 ? 2.726 -5.037 -25.024 1.00 91.44 157 VAL A N 1
ATOM 1260 C CA . VAL A 1 157 ? 2.707 -3.585 -24.809 1.00 91.44 157 VAL A CA 1
ATOM 1261 C C . VAL A 1 157 ? 3.866 -2.935 -25.560 1.00 91.44 157 VAL A C 1
ATOM 1263 O O . VAL A 1 157 ? 5.032 -3.243 -25.309 1.00 91.44 157 VAL A O 1
ATOM 1266 N N . SER A 1 158 ? 3.549 -1.993 -26.450 1.00 89.25 158 SER A N 1
ATOM 1267 C CA . SER A 1 158 ? 4.534 -1.096 -27.061 1.00 89.25 158 SER A CA 1
ATOM 1268 C C . SER A 1 158 ? 4.655 0.174 -26.219 1.00 89.25 158 SER A C 1
ATOM 1270 O O . SER A 1 158 ? 3.656 0.850 -25.978 1.00 89.25 158 SER A O 1
ATOM 1272 N N . ALA A 1 159 ? 5.862 0.493 -25.750 1.00 86.12 159 ALA A N 1
ATOM 1273 C CA . ALA A 1 159 ? 6.121 1.689 -24.953 1.00 86.12 159 ALA A CA 1
ATOM 1274 C C . ALA A 1 159 ? 7.475 2.306 -25.313 1.00 86.12 159 ALA A C 1
ATOM 1276 O O . ALA A 1 159 ? 8.471 1.591 -25.462 1.00 86.12 159 ALA A O 1
ATOM 1277 N N . ASP A 1 160 ? 7.522 3.637 -25.389 1.00 89.44 160 ASP A N 1
ATOM 1278 C CA . ASP A 1 160 ? 8.780 4.363 -25.521 1.00 89.44 160 ASP A CA 1
ATOM 1279 C C . ASP A 1 160 ? 9.501 4.424 -24.168 1.00 89.44 160 ASP A C 1
ATOM 1281 O O . ASP A 1 160 ? 9.078 5.085 -23.217 1.00 89.44 160 ASP A O 1
ATOM 1285 N N . LEU A 1 161 ? 10.616 3.704 -24.086 1.00 88.06 161 LEU A N 1
ATOM 1286 C CA . LEU A 1 161 ? 11.451 3.645 -22.892 1.00 88.06 161 LEU A CA 1
ATOM 1287 C C . LEU A 1 161 ? 12.666 4.578 -22.974 1.00 88.06 161 LEU A C 1
ATOM 1289 O O . LEU A 1 161 ? 13.488 4.551 -22.063 1.00 88.06 161 LEU A O 1
ATOM 1293 N N . SER A 1 162 ? 12.800 5.385 -24.029 1.00 91.00 162 SER A N 1
ATOM 1294 C CA . SER A 1 162 ? 13.957 6.260 -24.260 1.00 91.00 162 SER A CA 1
ATOM 1295 C C . SER A 1 162 ? 14.055 7.413 -23.255 1.00 91.00 162 SER A C 1
ATOM 1297 O O . SER A 1 162 ? 15.156 7.845 -22.920 1.00 91.00 162 SER A O 1
ATOM 1299 N N . HIS A 1 163 ? 12.926 7.848 -22.688 1.00 90.88 163 HIS A N 1
ATOM 1300 C CA . HIS A 1 163 ? 12.868 8.953 -21.726 1.00 90.88 163 HIS A CA 1
ATOM 1301 C C . HIS A 1 163 ? 13.617 8.702 -20.409 1.00 90.88 163 HIS A C 1
ATOM 1303 O O . HIS A 1 163 ? 13.865 9.645 -19.658 1.00 90.88 163 HIS A O 1
ATOM 1309 N N . ARG A 1 164 ? 13.950 7.445 -20.082 1.00 90.75 164 ARG A N 1
ATOM 1310 C CA . ARG A 1 164 ? 14.721 7.101 -18.880 1.00 90.75 164 ARG A CA 1
ATOM 1311 C C . ARG A 1 164 ? 15.768 6.044 -19.214 1.00 90.75 164 ARG A C 1
ATOM 1313 O O . ARG A 1 164 ? 15.484 5.111 -19.962 1.00 90.75 164 ARG A O 1
ATOM 1320 N N . PRO A 1 165 ? 16.966 6.109 -18.620 1.00 91.62 165 PRO A N 1
ATOM 1321 C CA . PRO A 1 165 ? 17.923 5.028 -18.771 1.00 91.62 165 PRO A CA 1
ATOM 1322 C C . PRO A 1 165 ? 17.426 3.769 -18.045 1.00 91.62 165 PRO A C 1
ATOM 1324 O O . PRO A 1 165 ? 16.707 3.847 -17.049 1.00 91.62 165 PRO A O 1
ATOM 1327 N N . VAL A 1 166 ? 17.850 2.599 -18.517 1.00 89.56 166 VAL A N 1
ATOM 1328 C CA . VAL A 1 166 ? 17.592 1.314 -17.846 1.00 89.56 166 VAL A CA 1
ATOM 1329 C C . VAL A 1 166 ? 18.630 1.094 -16.739 1.00 89.56 166 VAL A C 1
ATOM 1331 O O . VAL A 1 166 ? 19.771 1.556 -16.839 1.00 89.56 166 VAL A O 1
ATOM 1334 N N . GLU A 1 167 ? 18.248 0.421 -15.654 1.00 87.50 167 GLU A N 1
ATOM 1335 C CA . GLU A 1 167 ? 19.188 -0.027 -14.624 1.00 87.50 167 GLU A CA 1
ATOM 1336 C C . GLU A 1 167 ? 20.307 -0.893 -15.222 1.00 87.50 167 GLU A C 1
ATOM 1338 O O . GLU A 1 167 ? 20.080 -1.731 -16.097 1.00 87.50 167 GLU A O 1
ATOM 1343 N N . SER A 1 168 ? 21.534 -0.725 -14.722 1.00 78.69 168 SER A N 1
ATOM 1344 C CA . SER A 1 168 ? 22.652 -1.552 -15.171 1.00 78.69 168 SER A CA 1
ATOM 1345 C C . SER A 1 168 ? 22.492 -2.997 -14.694 1.00 78.69 168 SER A C 1
ATOM 1347 O O . SER A 1 168 ? 22.001 -3.264 -13.593 1.00 78.69 168 SER A O 1
ATOM 1349 N N . SER A 1 169 ? 23.003 -3.953 -15.472 1.00 72.69 169 SER A N 1
ATOM 1350 C CA . SER A 1 169 ? 22.970 -5.379 -15.119 1.00 72.69 169 SER A CA 1
ATOM 1351 C C . SER A 1 169 ? 23.640 -5.681 -13.768 1.00 72.69 169 SER A C 1
ATOM 1353 O O . SER A 1 169 ? 23.326 -6.677 -13.124 1.00 72.69 169 SER A O 1
ATOM 1355 N N . ALA A 1 170 ? 24.568 -4.835 -13.304 1.00 71.62 170 ALA A N 1
ATOM 1356 C CA . ALA A 1 170 ? 25.182 -4.944 -11.979 1.00 71.62 170 ALA A CA 1
ATOM 1357 C C . ALA A 1 170 ? 24.239 -4.508 -10.839 1.00 71.62 170 ALA A C 1
ATOM 1359 O O . ALA A 1 170 ? 24.249 -5.123 -9.771 1.00 71.62 170 ALA A O 1
ATOM 1360 N N . ALA A 1 171 ? 23.422 -3.470 -11.049 1.00 68.75 171 ALA A N 1
ATOM 1361 C CA . ALA A 1 171 ? 22.397 -3.047 -10.093 1.00 68.75 171 ALA A CA 1
ATOM 1362 C C . ALA A 1 171 ? 21.262 -4.080 -10.013 1.00 68.75 171 ALA A C 1
ATOM 1364 O O . ALA A 1 171 ? 20.935 -4.542 -8.921 1.00 68.75 171 ALA A O 1
ATOM 1365 N N . ALA A 1 172 ? 20.775 -4.544 -11.169 1.00 67.31 172 ALA A N 1
ATOM 1366 C CA . ALA A 1 172 ? 19.754 -5.586 -11.255 1.00 67.31 172 ALA A CA 1
ATOM 1367 C C . ALA A 1 172 ? 20.204 -6.897 -10.581 1.00 67.31 172 ALA A C 1
ATOM 1369 O O . ALA A 1 172 ? 19.458 -7.478 -9.795 1.00 67.31 172 ALA A O 1
ATOM 1370 N N . ARG A 1 173 ? 21.457 -7.331 -10.804 1.00 67.62 173 ARG A N 1
ATOM 1371 C CA . ARG A 1 173 ? 22.033 -8.500 -10.112 1.00 67.62 173 ARG A CA 1
ATOM 1372 C C . ARG A 1 173 ? 22.125 -8.301 -8.603 1.00 67.62 173 ARG A C 1
ATOM 1374 O O . ARG A 1 173 ? 21.819 -9.227 -7.863 1.00 67.62 173 ARG A O 1
ATOM 1381 N N . ARG A 1 174 ? 22.492 -7.106 -8.128 1.00 66.94 174 ARG A N 1
ATOM 1382 C CA . ARG A 1 174 ? 22.491 -6.798 -6.688 1.00 66.94 174 ARG A CA 1
ATOM 1383 C C . ARG A 1 174 ? 21.092 -6.894 -6.082 1.00 66.94 174 ARG A C 1
ATOM 1385 O O . ARG A 1 174 ? 20.955 -7.469 -5.007 1.00 66.94 174 ARG A O 1
ATOM 1392 N N . HIS A 1 175 ? 20.071 -6.359 -6.751 1.00 65.12 175 HIS A N 1
ATOM 1393 C CA . HIS A 1 175 ? 18.681 -6.462 -6.292 1.00 65.12 175 HIS A CA 1
ATOM 1394 C C . HIS A 1 175 ? 18.203 -7.917 -6.273 1.00 65.12 175 HIS A C 1
ATOM 1396 O O . HIS A 1 175 ? 17.672 -8.370 -5.261 1.00 65.12 175 HIS A O 1
ATOM 1402 N N . PHE A 1 176 ? 18.481 -8.670 -7.341 1.00 65.31 176 PHE A N 1
ATOM 1403 C CA . PHE A 1 176 ? 18.172 -10.095 -7.417 1.00 65.31 176 PHE A CA 1
ATOM 1404 C C . PHE A 1 176 ? 18.833 -10.880 -6.279 1.00 65.31 176 PHE A C 1
ATOM 1406 O O . PHE A 1 176 ? 18.144 -11.582 -5.545 1.00 65.31 176 PHE A O 1
ATOM 1413 N N . LEU A 1 177 ? 20.139 -10.695 -6.062 1.00 64.25 177 LEU A N 1
ATOM 1414 C CA . LEU A 1 177 ? 20.861 -11.342 -4.967 1.00 64.25 177 LEU A CA 1
ATOM 1415 C C . LEU A 1 177 ? 20.222 -11.005 -3.616 1.00 64.25 177 LEU A C 1
ATOM 1417 O O . LEU A 1 177 ? 19.895 -11.921 -2.872 1.00 64.25 177 LEU A O 1
ATOM 1421 N N . LYS A 1 178 ? 19.947 -9.724 -3.330 1.00 57.88 178 LYS A N 1
ATOM 1422 C CA . LYS A 1 178 ? 19.274 -9.287 -2.090 1.00 57.88 178 LYS A CA 1
ATOM 1423 C C . LYS A 1 178 ? 17.882 -9.898 -1.891 1.00 57.88 178 LYS A C 1
ATOM 1425 O O . LYS A 1 178 ? 17.450 -10.033 -0.750 1.00 57.88 178 LYS A O 1
ATOM 1430 N N . SER A 1 179 ? 17.192 -10.255 -2.974 1.00 52.88 179 SER A N 1
ATOM 1431 C CA . SER A 1 179 ? 15.867 -10.882 -2.933 1.00 52.88 179 SER A CA 1
ATOM 1432 C C . SER A 1 179 ? 15.897 -12.400 -2.707 1.00 52.88 179 SER A C 1
ATOM 1434 O O . SER A 1 179 ? 14.863 -12.982 -2.379 1.00 52.88 179 SER A O 1
ATOM 1436 N N . LEU A 1 180 ? 17.059 -13.056 -2.851 1.00 51.12 180 LEU A N 1
ATOM 1437 C CA . LEU A 1 180 ? 17.181 -14.498 -2.645 1.00 51.12 180 LEU A CA 1
ATOM 1438 C C . LEU A 1 180 ? 17.067 -14.840 -1.148 1.00 51.12 180 LEU A C 1
ATOM 1440 O O . LEU A 1 180 ? 17.873 -14.369 -0.339 1.00 51.12 180 LEU A O 1
ATOM 1444 N N . PRO A 1 181 ? 16.130 -15.722 -0.757 1.00 49.53 181 PRO A N 1
ATOM 1445 C CA . PRO A 1 181 ? 15.902 -16.064 0.647 1.00 49.53 181 PRO A CA 1
ATOM 1446 C C . PRO A 1 181 ? 17.071 -16.837 1.283 1.00 49.53 181 PRO A C 1
ATOM 1448 O O . PRO A 1 181 ? 17.120 -16.963 2.503 1.00 49.53 181 PRO A O 1
ATOM 1451 N N . PHE A 1 182 ? 18.035 -17.307 0.490 1.00 51.81 182 PHE A N 1
ATOM 1452 C CA . PHE A 1 182 ? 19.156 -18.149 0.927 1.00 51.81 182 PHE A CA 1
ATOM 1453 C C . PHE A 1 182 ? 20.457 -17.377 1.180 1.00 51.81 182 PHE A C 1
ATOM 1455 O O . PHE A 1 182 ? 21.458 -17.985 1.551 1.00 51.81 182 PHE A O 1
ATOM 1462 N N . LEU A 1 183 ? 20.479 -16.050 0.984 1.00 52.09 183 LEU A N 1
ATOM 1463 C CA . LEU A 1 183 ? 21.647 -15.264 1.380 1.00 52.09 183 LEU A CA 1
ATOM 1464 C C . LEU A 1 183 ? 21.858 -15.399 2.888 1.00 52.09 183 LEU A C 1
ATOM 1466 O O . LEU A 1 183 ? 20.953 -15.087 3.675 1.00 52.09 183 LEU A O 1
ATOM 1470 N N . SER A 1 184 ? 23.053 -15.870 3.257 1.00 52.41 184 SER A N 1
ATOM 1471 C CA . SER A 1 184 ? 23.425 -16.140 4.642 1.00 52.41 184 SER A CA 1
ATOM 1472 C C . SER A 1 184 ? 23.220 -14.895 5.521 1.00 52.41 184 SER A C 1
ATOM 1474 O O . SER A 1 184 ? 23.296 -13.760 5.027 1.00 52.41 184 SER A O 1
ATOM 1476 N N . PRO A 1 185 ? 22.976 -15.067 6.832 1.00 56.88 185 PRO A N 1
ATOM 1477 C CA . PRO A 1 185 ? 22.811 -13.952 7.766 1.00 56.88 185 PRO A CA 1
ATOM 1478 C C . PRO A 1 185 ? 23.943 -12.917 7.685 1.00 56.88 185 PRO A C 1
ATOM 1480 O O . PRO A 1 185 ? 23.682 -11.721 7.785 1.00 56.88 185 PRO A O 1
ATOM 1483 N N . LEU A 1 186 ? 25.175 -13.362 7.408 1.00 55.22 186 LEU A N 1
ATOM 1484 C CA . LEU A 1 186 ? 26.356 -12.512 7.231 1.00 55.22 186 LEU A CA 1
ATOM 1485 C C . LEU A 1 186 ? 26.261 -11.607 5.996 1.00 55.22 186 LEU A C 1
ATOM 1487 O O . LEU A 1 186 ? 26.598 -10.429 6.075 1.00 55.22 186 LEU A O 1
ATOM 1491 N N . VAL A 1 187 ? 25.741 -12.110 4.873 1.00 57.91 187 VAL A N 1
ATOM 1492 C CA . VAL A 1 187 ? 25.559 -11.294 3.662 1.00 57.91 187 VAL A CA 1
ATOM 1493 C C . VAL A 1 187 ? 24.428 -10.280 3.855 1.00 57.91 187 VAL A C 1
ATOM 1495 O O . VAL A 1 187 ? 24.553 -9.121 3.457 1.00 57.91 187 VAL A O 1
ATOM 1498 N N . ARG A 1 188 ? 23.340 -10.670 4.535 1.00 54.97 188 ARG A N 1
ATOM 1499 C CA . ARG A 1 188 ? 22.268 -9.729 4.912 1.00 54.97 188 ARG A CA 1
ATOM 1500 C C . ARG A 1 188 ? 22.776 -8.646 5.869 1.00 54.97 188 ARG A C 1
ATOM 1502 O O . ARG A 1 188 ? 22.390 -7.488 5.731 1.00 54.97 188 ARG A O 1
ATOM 1509 N N . PHE A 1 189 ? 23.647 -9.011 6.809 1.00 56.91 189 PHE A N 1
ATOM 1510 C CA . PHE A 1 189 ? 24.281 -8.091 7.750 1.00 56.91 189 PHE A CA 1
ATOM 1511 C C . PHE A 1 189 ? 25.230 -7.111 7.045 1.00 56.91 189 PHE A C 1
ATOM 1513 O O . PHE A 1 189 ? 25.112 -5.906 7.257 1.00 56.91 189 PHE A O 1
ATOM 1520 N N . ALA A 1 190 ? 26.078 -7.592 6.131 1.00 59.38 190 ALA A N 1
ATOM 1521 C CA . ALA A 1 190 ? 26.965 -6.749 5.328 1.00 59.38 190 ALA A CA 1
ATOM 1522 C C . ALA A 1 190 ? 26.183 -5.718 4.494 1.00 59.38 190 ALA A C 1
ATOM 1524 O O . ALA A 1 190 ? 26.499 -4.529 4.525 1.00 59.38 190 ALA A O 1
ATOM 1525 N N . PHE A 1 191 ? 25.089 -6.129 3.840 1.00 53.34 191 PHE A N 1
ATOM 1526 C CA . PHE A 1 191 ? 24.223 -5.192 3.114 1.00 53.34 191 PHE A CA 1
ATOM 1527 C C . PHE A 1 191 ? 23.509 -4.185 4.028 1.00 53.34 191 PHE A C 1
ATOM 1529 O O . PHE A 1 191 ? 23.231 -3.065 3.596 1.00 53.34 191 PHE A O 1
ATOM 1536 N N . ARG A 1 192 ? 23.204 -4.561 5.277 1.00 56.84 192 ARG A N 1
ATOM 1537 C CA . ARG A 1 192 ? 22.587 -3.671 6.274 1.00 56.84 192 ARG A CA 1
ATOM 1538 C C . ARG A 1 192 ? 23.580 -2.631 6.802 1.00 56.84 192 ARG A C 1
ATOM 1540 O O . ARG A 1 192 ? 23.181 -1.488 7.013 1.00 56.84 192 ARG A O 1
ATOM 1547 N N . ILE A 1 193 ? 24.852 -3.003 6.969 1.00 57.47 193 ILE A N 1
ATOM 1548 C CA . ILE A 1 193 ? 25.941 -2.073 7.306 1.00 57.47 193 ILE A CA 1
ATOM 1549 C C . ILE A 1 193 ? 26.206 -1.109 6.148 1.00 57.47 193 ILE A C 1
ATOM 1551 O O . ILE A 1 193 ? 26.246 0.096 6.369 1.00 57.47 193 ILE A O 1
ATOM 1555 N N . GLU A 1 194 ? 26.299 -1.606 4.912 1.00 55.09 194 GLU A N 1
ATOM 1556 C CA . GLU A 1 194 ? 26.528 -0.764 3.728 1.00 55.09 194 GLU A CA 1
ATOM 1557 C C . GLU A 1 194 ? 25.414 0.285 3.543 1.00 55.09 194 GLU A C 1
ATOM 1559 O O . GLU A 1 194 ? 25.681 1.431 3.183 1.00 55.09 194 GLU A O 1
ATOM 1564 N N . TYR A 1 195 ? 24.161 -0.085 3.834 1.00 48.12 195 TYR A N 1
ATOM 1565 C CA . TYR A 1 195 ? 23.028 0.841 3.805 1.00 48.12 195 TYR A CA 1
ATOM 1566 C C . TYR A 1 195 ? 23.125 1.915 4.897 1.00 48.12 195 TYR A C 1
ATOM 1568 O O . TYR A 1 195 ? 22.994 3.093 4.582 1.00 48.12 195 TYR A O 1
ATOM 1576 N N . LYS A 1 196 ? 23.419 1.525 6.149 1.00 46.38 196 LYS A N 1
ATOM 1577 C CA . LYS A 1 196 ? 23.609 2.475 7.260 1.00 46.38 196 LYS A CA 1
ATOM 1578 C C . LYS A 1 196 ? 24.757 3.452 7.007 1.00 46.38 196 LYS A C 1
ATOM 1580 O O . LYS A 1 196 ? 24.631 4.622 7.346 1.00 46.38 196 LYS A O 1
ATOM 1585 N N . LEU A 1 197 ? 25.852 2.981 6.411 1.00 42.69 197 LEU A N 1
ATOM 1586 C CA . LEU A 1 197 ? 26.989 3.828 6.061 1.00 42.69 197 LEU A CA 1
ATOM 1587 C C . LEU A 1 197 ? 26.604 4.849 4.987 1.00 42.69 197 LEU A C 1
ATOM 1589 O O . LEU A 1 197 ? 26.910 6.019 5.145 1.00 42.69 197 LEU A O 1
ATOM 1593 N N . LYS A 1 198 ? 25.862 4.461 3.943 1.00 43.97 198 LYS A N 1
ATOM 1594 C CA . LYS A 1 198 ? 25.417 5.421 2.917 1.00 43.97 198 LYS A CA 1
ATOM 1595 C C . LYS A 1 198 ? 24.484 6.503 3.448 1.00 43.97 198 LYS A C 1
ATOM 1597 O O . LYS A 1 198 ? 24.625 7.644 3.047 1.00 43.97 198 LYS A O 1
ATOM 1602 N N . THR A 1 199 ? 23.594 6.169 4.377 1.00 42.50 199 THR A N 1
ATOM 1603 C CA . THR A 1 199 ? 22.707 7.154 5.020 1.00 42.50 199 THR A CA 1
ATOM 1604 C C . THR A 1 199 ? 23.409 8.060 6.038 1.00 42.50 199 THR A C 1
ATOM 1606 O O . THR A 1 199 ? 22.792 8.991 6.528 1.00 42.50 199 THR A O 1
ATOM 1609 N N . LEU A 1 200 ? 24.660 7.767 6.410 1.00 38.06 200 LEU A N 1
ATOM 1610 C CA . LEU A 1 200 ? 25.481 8.607 7.295 1.00 38.06 200 LEU A CA 1
ATOM 1611 C C . LEU A 1 200 ? 26.363 9.600 6.516 1.00 38.06 200 LEU A C 1
ATOM 1613 O O . LEU A 1 200 ? 26.980 10.464 7.132 1.00 38.06 200 LEU A O 1
ATOM 1617 N N . PHE A 1 201 ? 26.439 9.465 5.187 1.00 41.31 201 PHE A N 1
ATOM 1618 C CA . PHE A 1 201 ? 27.267 10.287 4.296 1.00 41.31 201 PHE A CA 1
ATOM 1619 C C . PHE A 1 201 ? 26.452 10.982 3.180 1.00 41.31 201 PHE A C 1
ATOM 1621 O O . PHE A 1 201 ? 27.045 11.510 2.240 1.00 41.31 201 PHE A O 1
ATOM 1628 N N . GLU A 1 202 ? 25.118 10.980 3.282 1.00 38.19 202 GLU A N 1
ATOM 1629 C CA . GLU A 1 202 ? 24.165 11.794 2.500 1.00 38.19 202 GLU A CA 1
ATOM 1630 C C . GLU A 1 202 ? 23.418 12.731 3.457 1.00 38.19 202 GLU A C 1
ATOM 1632 O O . GLU A 1 202 ? 23.186 13.896 3.066 1.00 38.19 202 GLU A O 1
#

Sequence (202 aa):
MLTALSKYPHPFLLYMQEDYFLKRPVSSLRVQALIDVMQKERAACLMLYPAPGPNSRYKNYRDIGAIRPGTPYRVSLQAGIWNTEVFTRLLKKGERGAEMEHDGSARSYDFSEPFLSVSRGVFFPYDKSAVVDYFSTGITKGRWHGGVRRFFAAQGVSADLSHRPVESSAAARRHFLKSLPFLSPLVRFAFRIEYKLKTLFE

Foldseek 3Di:
DVVVCVVDVDQKDWFADPQWAFLDDFDPVVVVVVVVVCVVQVAQKEAQAPVVHAPADDDPDQFKHFNAQPHQQLPARHGMMGRSVSVVVLDDPPDDRVCSSGVSSNVCNPPPHTSMYTHCGPVPVPDSATSGHTDPGCDDPQAGEQCVVVSCVVVVHDDDRPNHHHDDPVVNVVVVVQPDPPDDPVNVVVVVVVVVVVVVVD

pLDDT: mean 83.75, std 16.97, range [37.75, 98.31]

Radius of gyration: 18.3 Å; chains: 1; bounding box: 45×42×45 Å